Protein AF-A0A821FDD3-F1 (afdb_monomer)

Secondary structure (DSSP, 8-state):
-HHHHHHHHHHTT-HHHHHT--HHHHHHHHHHHHHH---HHHHHHHHHHHEETTEE-HHHHHHHHHHHHT-TTT-TT-STT-HHHHHHHHT-HHHHH-TTSHHHHHHHHHHHHHHHHTTT-HHHHHHHHHHS-HHHHHHHHH-TT--HHHHHHHHHHHIIIIIS-SS--HHHHHSTHHHHHIIIIIHHHHHHS--

Mean predicted aligned error: 4.99 Å

Foldseek 3Di:
DVVLVVLLVVLAQPQVVLLPDDLVNLLVLLVCCVVVHLFLSSLSSLLSSQAHPNDGDLVSLLSNLVNCLVDPRLLPQLDPPSVVVLLVLLVDPCQVPDCGHPNVSNLSVLQSLLSSLAPANVSSLVSVCVRAPLVNLLCQLLDPSNDPSSNVSSVSSCCRNAPPHPDHRVCCVVDCSVVSNVPRHVVVVCVVPPD

Organism: NCBI:txid392032

Radius of gyration: 16.83 Å; Cα contacts (8 Å, |Δi|>4): 241; chains: 1; bounding box: 39×39×48 Å

pLDDT: mean 89.47, std 8.76, range [51.19, 97.62]

InterPro domains:
  IPR000699 RIH domain [PF01365] (5-76)
  IPR015925 Ryanodine/Inositol 1,4,5-trisphosphate receptor [PTHR45816] (3-192)

Solvent-accessible surface area (backbone atoms only — not comparable to full-atom values): 10603 Å² total; per-residue (Å²): 107,71,68,52,54,51,47,32,65,68,32,48,66,28,49,71,61,37,70,66,63,46,69,73,58,54,51,48,54,56,49,46,35,69,76,73,41,72,46,39,66,55,50,52,35,53,42,32,43,25,43,19,78,94,38,70,35,63,72,44,23,52,51,50,52,55,55,48,78,72,31,74,83,74,50,72,64,62,54,94,81,29,61,62,55,53,51,55,42,64,72,32,68,66,36,72,68,37,80,66,19,68,57,42,26,45,36,49,47,41,39,41,55,18,58,32,9,41,91,42,34,57,76,40,26,60,54,45,52,74,60,55,44,69,68,62,50,47,54,51,54,39,36,89,75,51,47,68,68,52,38,51,22,52,50,50,22,45,40,23,52,51,68,57,40,71,65,85,48,62,66,55,75,76,41,70,55,51,57,44,42,42,66,57,26,53,51,56,53,44,73,74,54,72,130

Nearest PDB structures (foldseek):
  7t3q-assembly1_D  TM=9.267E-01  e=2.747E-13  Homo sapiens
  7t3t-assembly1_A  TM=9.280E-01  e=2.621E-13  Homo sapiens
  8tla-assembly1_D  TM=9.445E-01  e=1.363E-12  Homo sapiens
  7t3r-assembly1_D  TM=9.308E-01  e=9.350E-13  Homo sapiens
  7t3u-assembly1_B  TM=9.389E-01  e=6.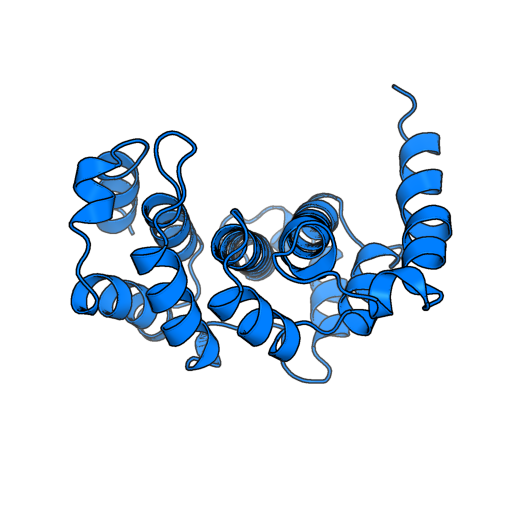190E-11  Homo sapiens

Sequence (195 aa):
EQEVETCCYIFLNNIQLCKTMTEKRIQHFVHLIELHGRKVIYIKFLQTIVKAENQYIKNCQDIIMSELVTSDEVLIFYEKGNLTNLFERMKSDTERTDPNSLLNYHIQLVHLLAMCTEGKNASTEIKCHSLIGLDDLVIIVTHQECIPEVKDAYVTFLNHCYIDTEVEMKEIYNSQHIYALIEQSFCPDIEKNPM

Structure (mmCIF, N/CA/C/O backbone):
data_AF-A0A821FDD3-F1
#
_entry.id   AF-A0A821FDD3-F1
#
loop_
_atom_site.group_PDB
_atom_site.id
_atom_site.type_symbol
_atom_site.label_atom_id
_atom_site.label_alt_id
_atom_site.label_comp_id
_atom_site.label_asym_id
_atom_site.label_entity_id
_atom_site.label_seq_id
_atom_site.pdbx_PDB_ins_code
_atom_site.Cartn_x
_atom_site.Cartn_y
_atom_site.Cartn_z
_atom_site.occupancy
_atom_site.B_iso_or_equiv
_atom_site.auth_seq_id
_atom_site.auth_comp_id
_atom_site.auth_asym_id
_atom_site.auth_atom_id
_atom_site.pdbx_PDB_model_num
ATOM 1 N N . GLU A 1 1 ? -2.505 -15.807 13.234 1.00 72.06 1 GLU A N 1
ATOM 2 C CA . GLU A 1 1 ? -3.052 -15.585 11.873 1.00 72.06 1 GLU A CA 1
ATOM 3 C C . GLU A 1 1 ? -4.561 -15.780 11.835 1.00 72.06 1 GLU A C 1
ATOM 5 O O . GLU A 1 1 ? -5.245 -14.813 11.542 1.00 72.06 1 GLU A O 1
ATOM 10 N N . GLN A 1 2 ? -5.086 -16.943 12.239 1.00 82.44 2 GLN A N 1
ATOM 11 C CA . GLN A 1 2 ? -6.534 -17.221 12.256 1.00 82.44 2 GLN A CA 1
ATOM 12 C C . GLN A 1 2 ? -7.374 -16.198 13.052 1.00 82.44 2 GLN A C 1
ATOM 14 O O . GLN A 1 2 ? -8.472 -15.828 12.639 1.00 82.44 2 GLN A O 1
ATOM 19 N N . GLU A 1 3 ? -6.855 -15.686 14.172 1.00 87.25 3 GLU A N 1
ATOM 20 C CA . GLU A 1 3 ? -7.521 -14.622 14.942 1.00 87.25 3 GLU A CA 1
ATOM 21 C C . GLU A 1 3 ? -7.611 -13.302 14.160 1.00 87.25 3 GLU A C 1
ATOM 23 O O . GLU A 1 3 ? -8.647 -12.645 14.174 1.00 87.25 3 GLU A O 1
ATOM 28 N N . VAL A 1 4 ? -6.555 -12.935 13.427 1.00 89.62 4 VAL A N 1
ATOM 29 C CA . VAL A 1 4 ? -6.519 -11.717 12.598 1.00 89.62 4 VAL A CA 1
ATOM 30 C C . VAL A 1 4 ? -7.465 -11.861 11.413 1.00 89.62 4 VAL A C 1
ATOM 32 O O . VAL A 1 4 ? -8.205 -10.938 11.103 1.00 89.62 4 VAL A O 1
ATOM 35 N N . GLU A 1 5 ? -7.496 -13.038 10.793 1.00 90.50 5 GLU A N 1
ATOM 36 C CA . GLU A 1 5 ? -8.441 -13.359 9.725 1.00 90.50 5 GLU A CA 1
ATOM 37 C C . GLU A 1 5 ? -9.894 -13.263 10.205 1.00 90.50 5 GLU A C 1
ATOM 39 O O . GLU A 1 5 ? -10.734 -12.652 9.547 1.00 90.50 5 GLU A O 1
ATOM 44 N N . THR A 1 6 ? -10.178 -13.765 11.408 1.00 91.88 6 THR A N 1
ATOM 45 C CA . THR A 1 6 ? -11.492 -13.610 12.045 1.00 91.88 6 THR A CA 1
ATOM 46 C C . THR A 1 6 ? -11.824 -12.132 12.267 1.00 91.88 6 THR A C 1
ATOM 48 O O . THR A 1 6 ? -12.933 -11.696 11.960 1.00 91.88 6 THR A O 1
ATOM 51 N N . CYS A 1 7 ? -10.859 -11.335 12.735 1.00 92.19 7 CYS A N 1
ATOM 52 C CA . CYS A 1 7 ? -11.019 -9.889 12.859 1.00 92.19 7 CYS A CA 1
ATOM 53 C C . CYS A 1 7 ? -11.304 -9.222 11.505 1.00 92.19 7 CYS A C 1
ATOM 55 O O . CYS A 1 7 ? -12.204 -8.389 11.443 1.00 92.19 7 CYS A O 1
ATOM 57 N N . CYS A 1 8 ? -10.633 -9.606 10.414 1.00 92.19 8 CYS A N 1
ATOM 58 C CA . CYS A 1 8 ? -10.958 -9.095 9.079 1.00 92.19 8 CYS A CA 1
ATOM 59 C C . CYS A 1 8 ? -12.439 -9.318 8.759 1.00 92.19 8 CYS A C 1
ATOM 61 O O . CYS A 1 8 ? -13.134 -8.364 8.431 1.00 92.19 8 CYS A O 1
ATOM 63 N N . TYR A 1 9 ? -12.958 -10.536 8.935 1.00 92.69 9 TYR A N 1
ATOM 64 C CA . TYR A 1 9 ? -14.369 -10.829 8.659 1.00 92.69 9 TYR A CA 1
ATOM 65 C C . TYR A 1 9 ? -15.350 -10.068 9.557 1.00 92.69 9 TYR A C 1
ATOM 67 O O . TYR A 1 9 ? -16.427 -9.697 9.099 1.00 92.69 9 TYR A O 1
ATOM 75 N N . ILE A 1 10 ? -14.993 -9.821 10.819 1.00 93.94 10 ILE A N 1
ATOM 76 C CA . ILE A 1 10 ? -15.838 -9.078 11.764 1.00 93.94 10 ILE A CA 1
ATOM 77 C C . ILE A 1 10 ? -15.936 -7.590 11.386 1.00 93.94 10 ILE A C 1
ATOM 79 O O . ILE A 1 10 ? -17.002 -6.985 11.527 1.00 93.94 10 ILE A O 1
ATOM 83 N N . PHE A 1 11 ? -14.829 -6.992 10.942 1.00 95.25 11 PHE A N 1
ATOM 84 C CA . PHE A 1 11 ? -14.748 -5.565 10.615 1.00 95.25 11 PHE A CA 1
ATOM 85 C C . PHE A 1 11 ? -15.128 -5.258 9.161 1.00 95.25 11 PHE A C 1
ATOM 87 O O . PHE A 1 11 ? -15.532 -4.134 8.857 1.00 95.25 11 PHE A O 1
ATOM 94 N N . LEU A 1 12 ? -15.036 -6.243 8.265 1.00 93.56 12 LEU A N 1
ATOM 95 C CA . LEU A 1 12 ? -15.334 -6.080 6.847 1.00 93.56 12 LEU A CA 1
ATOM 96 C C . LEU A 1 12 ? -16.746 -5.533 6.638 1.00 93.56 12 LEU A C 1
ATOM 98 O O . LEU A 1 12 ? -17.730 -6.123 7.078 1.00 93.56 12 LEU A O 1
ATOM 102 N N . ASN A 1 13 ? -16.836 -4.408 5.924 1.00 91.62 13 ASN A N 1
ATOM 103 C CA . ASN A 1 13 ? -18.093 -3.711 5.640 1.00 91.62 13 ASN A CA 1
ATOM 104 C C . ASN A 1 13 ? -18.919 -3.364 6.891 1.00 91.62 13 ASN A C 1
ATOM 106 O O . ASN A 1 13 ? -20.141 -3.293 6.813 1.00 91.62 13 ASN A O 1
ATOM 110 N N . ASN A 1 14 ? -18.264 -3.139 8.035 1.00 94.19 14 ASN A N 1
ATOM 111 C CA . ASN A 1 14 ? -18.914 -2.688 9.260 1.00 94.19 14 ASN A CA 1
ATOM 112 C C . ASN A 1 14 ? -18.348 -1.333 9.691 1.00 94.19 14 ASN A C 1
ATOM 114 O O . ASN A 1 14 ? -17.472 -1.239 10.557 1.00 94.19 14 ASN A O 1
ATOM 118 N N . ILE A 1 15 ? -18.865 -0.257 9.093 1.00 93.81 15 ILE A N 1
ATOM 119 C CA . ILE A 1 15 ? -18.322 1.088 9.319 1.00 93.81 15 ILE A CA 1
ATOM 120 C C . ILE A 1 15 ? -18.436 1.533 10.780 1.00 93.81 15 ILE A C 1
ATOM 122 O O . ILE A 1 15 ? -17.562 2.238 11.285 1.00 93.81 15 ILE A O 1
ATOM 126 N N . GLN A 1 16 ? -19.499 1.119 11.474 1.00 94.19 16 GLN A N 1
ATOM 127 C CA . GLN A 1 16 ? -19.715 1.477 12.875 1.00 94.19 16 GLN A CA 1
ATOM 128 C C . GLN A 1 16 ? -18.633 0.864 13.752 1.00 94.19 16 GLN A C 1
ATOM 130 O O . GLN A 1 16 ? -18.046 1.562 14.574 1.00 94.19 16 GLN A O 1
ATOM 135 N N . LEU A 1 17 ? -18.313 -0.412 13.535 1.00 94.44 17 LEU A N 1
ATOM 136 C CA . LEU A 1 17 ? -17.266 -1.080 14.289 1.00 94.44 17 LEU A CA 1
ATOM 137 C C . LEU A 1 17 ? -15.887 -0.493 13.971 1.00 94.44 17 LEU A C 1
ATOM 139 O O . LEU A 1 17 ? -15.146 -0.167 14.900 1.00 94.44 17 LEU A O 1
ATOM 143 N N . CYS A 1 18 ? -15.565 -0.270 12.695 1.00 95.06 18 CYS A N 1
ATOM 144 C CA . CYS A 1 18 ? -14.295 0.345 12.309 1.00 95.06 18 CYS A CA 1
ATOM 145 C C . CYS A 1 18 ? -14.121 1.747 12.926 1.00 95.06 18 CYS A C 1
ATOM 147 O O . CYS A 1 18 ? -13.044 2.070 13.420 1.00 95.06 18 CYS A O 1
ATOM 149 N N . LYS A 1 19 ? -15.190 2.553 13.023 1.00 93.19 19 LYS A N 1
ATOM 150 C CA . LYS A 1 19 ? -15.166 3.864 13.705 1.00 93.19 19 LYS A CA 1
ATOM 151 C C . LYS A 1 19 ? -14.906 3.783 15.214 1.00 93.19 19 LYS A C 1
ATOM 153 O O . LYS A 1 19 ? -14.477 4.774 15.796 1.00 93.19 19 LYS A O 1
ATOM 158 N N . THR A 1 20 ? -15.137 2.633 15.854 1.00 94.62 20 THR A N 1
ATOM 159 C CA . THR A 1 20 ? -14.811 2.421 17.280 1.00 94.62 20 THR A CA 1
ATOM 160 C C . THR A 1 20 ? -13.363 1.989 17.524 1.00 94.62 20 THR A C 1
ATOM 162 O O . THR A 1 20 ? -12.969 1.801 18.679 1.00 94.62 20 THR A O 1
ATOM 165 N N . MET A 1 21 ? -12.557 1.818 16.469 1.00 94.62 21 MET A N 1
ATOM 166 C CA . MET A 1 21 ? -11.148 1.463 16.615 1.00 94.62 21 MET A CA 1
ATOM 167 C C . MET A 1 21 ? -10.388 2.544 17.373 1.00 94.62 21 MET A C 1
ATOM 169 O O . MET A 1 21 ? -10.393 3.720 17.016 1.00 94.62 21 MET A O 1
ATOM 173 N N . THR A 1 22 ? -9.720 2.120 18.442 1.00 94.50 22 THR A N 1
ATOM 174 C CA . THR A 1 22 ? -8.874 2.994 19.246 1.00 94.50 22 THR A CA 1
ATOM 175 C C . THR A 1 22 ? -7.453 2.985 18.709 1.00 94.50 22 THR A C 1
ATOM 177 O O . THR A 1 22 ? -6.975 1.963 18.215 1.00 94.50 22 THR A O 1
ATOM 180 N N . GLU A 1 23 ? -6.752 4.100 18.889 1.00 95.38 23 GLU A N 1
ATOM 181 C CA . GLU A 1 23 ? -5.345 4.256 18.510 1.00 95.38 23 GLU A CA 1
ATOM 182 C C . GLU A 1 23 ? -4.473 3.107 19.026 1.00 95.38 23 GLU A C 1
ATOM 184 O O . GLU A 1 23 ? -3.821 2.429 18.239 1.00 95.38 23 GLU A O 1
ATOM 189 N N . LYS A 1 24 ? -4.591 2.774 20.319 1.00 95.94 24 LYS A N 1
ATOM 190 C CA . LYS A 1 24 ? -3.851 1.665 20.945 1.00 95.94 24 LYS A CA 1
ATOM 191 C C . LYS A 1 24 ? -4.057 0.315 20.256 1.00 95.94 24 LYS A C 1
ATOM 193 O O . LYS A 1 24 ? -3.148 -0.508 20.242 1.00 95.94 24 LYS A O 1
ATOM 198 N N . ARG A 1 25 ? -5.259 0.045 19.732 1.00 94.56 25 ARG A N 1
ATOM 199 C CA . ARG A 1 25 ? -5.534 -1.210 19.015 1.00 94.56 25 ARG A CA 1
ATOM 200 C C . ARG A 1 25 ? -4.878 -1.198 17.644 1.00 94.56 25 ARG A C 1
ATOM 202 O O . ARG A 1 25 ? -4.289 -2.200 17.268 1.00 94.56 25 ARG A O 1
ATOM 209 N N . ILE A 1 26 ? -4.956 -0.080 16.928 1.00 95.44 26 ILE A N 1
ATOM 210 C CA . ILE A 1 26 ? -4.308 0.079 15.622 1.00 95.44 26 ILE A CA 1
ATOM 211 C C . ILE A 1 26 ? -2.787 -0.067 15.766 1.00 95.44 26 ILE A C 1
ATOM 213 O O . ILE A 1 26 ? -2.199 -0.909 15.096 1.00 95.44 26 ILE A O 1
ATOM 217 N N . GLN A 1 27 ? -2.189 0.658 16.715 1.00 94.75 27 GLN A N 1
ATOM 218 C CA . GLN A 1 27 ? -0.782 0.535 17.116 1.00 94.75 27 GLN A CA 1
ATOM 219 C C . GLN A 1 27 ? -0.388 -0.912 17.396 1.00 94.75 27 GLN A C 1
ATOM 221 O O . GLN A 1 27 ? 0.610 -1.404 16.881 1.00 94.75 27 GLN A O 1
ATOM 226 N N . HIS A 1 28 ? -1.208 -1.628 18.171 1.00 93.75 28 HIS A N 1
ATOM 227 C CA . HIS A 1 28 ? -0.955 -3.033 18.456 1.00 93.75 28 HIS A CA 1
ATOM 228 C C . HIS A 1 28 ? -0.890 -3.879 17.178 1.00 93.75 28 HIS A C 1
ATOM 230 O O . HIS A 1 28 ? 0.033 -4.672 17.039 1.00 93.75 28 HIS A O 1
ATOM 236 N N . PHE A 1 29 ? -1.810 -3.696 16.225 1.00 93.75 29 PHE A N 1
ATOM 237 C CA . PHE A 1 29 ? -1.782 -4.443 14.962 1.00 93.75 29 PHE A CA 1
ATOM 238 C C . PHE A 1 29 ? -0.567 -4.120 14.089 1.00 93.75 29 PHE A C 1
ATOM 240 O O . PHE A 1 29 ? -0.050 -5.034 13.451 1.00 93.75 29 PHE A O 1
ATOM 247 N N . VAL A 1 30 ? -0.087 -2.873 14.084 1.00 94.25 30 VAL A N 1
ATOM 248 C CA . VAL A 1 30 ? 1.166 -2.516 13.396 1.00 94.25 30 VAL A CA 1
ATOM 249 C C . VAL A 1 30 ? 2.357 -3.181 14.089 1.00 94.25 30 VAL A C 1
ATOM 251 O O . VAL A 1 30 ? 3.156 -3.841 13.432 1.00 94.25 30 VAL A O 1
ATOM 254 N N . HIS A 1 31 ? 2.418 -3.141 15.421 1.00 92.50 31 HIS A N 1
ATOM 255 C CA . HIS A 1 31 ? 3.478 -3.796 16.190 1.00 92.50 31 HIS A CA 1
ATOM 256 C C . HIS A 1 31 ? 3.506 -5.326 16.010 1.00 92.50 31 HIS A C 1
ATOM 258 O O . HIS A 1 31 ? 4.569 -5.944 16.034 1.00 92.50 31 HIS A O 1
ATOM 264 N N . LEU A 1 32 ? 2.357 -5.971 15.770 1.00 92.75 32 LEU A N 1
ATOM 265 C CA . LEU A 1 32 ? 2.320 -7.402 15.441 1.00 92.75 32 LEU A CA 1
ATOM 266 C C . LEU A 1 32 ? 3.079 -7.726 14.142 1.00 92.75 32 LEU A C 1
ATOM 268 O O . LEU A 1 32 ? 3.590 -8.839 14.026 1.00 92.75 32 LEU A O 1
ATOM 272 N N . ILE A 1 33 ? 3.182 -6.788 13.194 1.00 93.56 33 ILE A N 1
ATOM 273 C CA . ILE A 1 33 ? 3.975 -6.961 11.967 1.00 93.56 33 ILE A CA 1
ATOM 274 C C . ILE A 1 33 ? 5.466 -7.026 12.310 1.00 93.56 33 ILE A C 1
ATOM 276 O O . ILE A 1 33 ? 6.177 -7.893 11.805 1.00 93.56 33 ILE A O 1
ATOM 280 N N . GLU A 1 34 ? 5.927 -6.160 13.212 1.00 89.06 34 GLU A N 1
ATOM 281 C CA . GLU A 1 34 ? 7.316 -6.137 13.682 1.00 89.06 34 GLU A CA 1
ATOM 282 C C . GLU A 1 34 ? 7.659 -7.415 14.462 1.00 89.06 34 GLU A C 1
ATOM 284 O O . GLU A 1 34 ? 8.700 -8.031 14.244 1.00 89.06 34 GLU A O 1
ATOM 289 N N . LEU A 1 35 ? 6.757 -7.854 15.348 1.00 90.56 35 LEU A N 1
ATOM 290 C CA . LEU A 1 35 ? 6.987 -9.008 16.221 1.00 90.56 35 LEU A CA 1
ATOM 291 C C . LEU A 1 35 ? 6.855 -10.361 15.516 1.00 90.56 35 LEU A C 1
ATOM 293 O O . LEU A 1 35 ? 7.575 -11.306 15.842 1.00 90.56 35 LEU A O 1
ATOM 297 N N . HIS A 1 36 ? 5.886 -10.500 14.612 1.00 89.81 36 HIS A N 1
ATOM 298 C CA . HIS A 1 36 ? 5.531 -11.787 14.000 1.00 89.81 36 HIS A CA 1
ATOM 299 C C . HIS A 1 36 ? 5.894 -11.883 12.519 1.00 89.81 36 HIS A C 1
ATOM 301 O O . HIS A 1 36 ? 5.634 -12.916 11.890 1.00 89.81 36 HIS A O 1
ATOM 307 N N . GLY A 1 37 ? 6.523 -10.839 11.986 1.00 87.88 37 GLY A N 1
ATOM 308 C CA . GLY A 1 37 ? 6.980 -10.748 10.613 1.00 87.88 37 GLY A CA 1
ATOM 309 C C . GLY A 1 37 ? 5.941 -10.159 9.661 1.00 87.88 37 GLY A C 1
ATOM 310 O O . GLY A 1 37 ? 4.740 -10.089 9.936 1.00 87.88 37 GLY A O 1
ATOM 311 N N . ARG A 1 38 ? 6.448 -9.781 8.485 1.00 91.00 38 ARG A N 1
ATOM 312 C CA . ARG A 1 38 ? 5.754 -9.110 7.375 1.00 91.00 38 ARG A CA 1
ATOM 313 C C . ARG A 1 38 ? 4.733 -10.020 6.689 1.00 91.00 38 ARG A C 1
ATOM 315 O O . ARG A 1 38 ? 4.918 -10.461 5.559 1.00 91.00 38 ARG A O 1
ATOM 322 N N . LYS A 1 39 ? 3.651 -10.342 7.396 1.00 92.00 39 LYS A N 1
ATOM 323 C CA . LYS A 1 39 ? 2.567 -11.186 6.884 1.00 92.00 39 LYS A CA 1
ATOM 324 C C . LYS A 1 39 ? 1.456 -10.333 6.296 1.00 92.00 39 LYS A C 1
ATOM 326 O O . LYS A 1 39 ? 0.949 -9.414 6.937 1.00 92.00 39 LYS A O 1
ATOM 331 N N . VAL A 1 40 ? 1.015 -10.713 5.101 1.00 94.12 40 VAL A N 1
ATOM 332 C CA . VAL A 1 40 ? -0.032 -10.021 4.332 1.00 94.12 40 VAL A CA 1
ATOM 333 C C . VAL A 1 40 ? -1.344 -9.881 5.112 1.00 94.12 40 VAL A C 1
ATOM 335 O O . VAL A 1 40 ? -2.053 -8.890 4.956 1.00 94.12 40 VAL A O 1
ATOM 338 N N . ILE A 1 41 ? -1.673 -10.838 5.986 1.00 94.50 41 ILE A N 1
ATOM 339 C CA . ILE A 1 41 ? -2.921 -10.808 6.762 1.00 94.50 41 ILE A CA 1
ATOM 340 C C . ILE A 1 41 ? -3.039 -9.579 7.677 1.00 94.50 41 ILE A C 1
ATOM 342 O O . ILE A 1 41 ? -4.140 -9.060 7.851 1.00 94.50 41 ILE A O 1
ATOM 346 N N . TYR A 1 42 ? -1.925 -9.073 8.215 1.00 95.62 42 TYR A N 1
ATOM 347 C CA . TYR A 1 42 ? -1.937 -7.863 9.037 1.00 95.62 42 TYR A CA 1
ATOM 348 C C . TYR A 1 42 ? -2.251 -6.627 8.191 1.00 95.62 42 TYR A C 1
ATOM 350 O O . TYR A 1 42 ? -3.091 -5.820 8.579 1.00 95.62 42 TYR A O 1
ATOM 358 N N . ILE A 1 43 ? -1.662 -6.528 6.996 1.00 96.56 43 ILE A N 1
ATOM 359 C CA . ILE A 1 43 ? -1.950 -5.445 6.047 1.00 96.56 43 ILE A CA 1
ATOM 360 C C . ILE A 1 43 ? -3.416 -5.479 5.610 1.00 96.56 43 ILE A C 1
ATOM 362 O O . ILE A 1 43 ? -4.085 -4.450 5.639 1.00 96.56 43 ILE A O 1
ATOM 366 N N . LYS A 1 44 ? -3.958 -6.665 5.306 1.00 95.88 44 LYS A N 1
ATOM 367 C CA . LYS A 1 44 ? -5.382 -6.840 4.973 1.00 95.88 44 LYS A CA 1
ATOM 368 C C . LYS A 1 44 ? -6.307 -6.372 6.095 1.00 95.88 44 LYS A C 1
ATOM 370 O O . LYS A 1 44 ? -7.334 -5.748 5.827 1.00 95.88 44 LYS A O 1
ATOM 375 N N . PHE A 1 45 ? -5.952 -6.639 7.351 1.00 97.00 45 PHE A N 1
ATOM 376 C CA . PHE A 1 45 ? -6.721 -6.130 8.484 1.00 97.00 45 PHE A CA 1
ATOM 377 C C . PHE A 1 45 ? -6.688 -4.596 8.545 1.00 97.00 45 PHE A C 1
ATOM 379 O O . PHE A 1 45 ? -7.739 -3.971 8.681 1.00 97.00 45 PHE A O 1
ATOM 386 N N . LEU A 1 46 ? -5.513 -3.981 8.372 1.00 97.50 46 LEU A N 1
ATOM 387 C CA . LEU A 1 46 ? -5.377 -2.522 8.335 1.00 97.50 46 LEU A CA 1
ATOM 388 C C . LEU A 1 46 ? -6.196 -1.903 7.187 1.00 97.50 46 LEU A C 1
ATOM 390 O O . LEU A 1 46 ? -6.941 -0.955 7.418 1.00 97.50 46 LEU A O 1
ATOM 394 N N . GLN A 1 47 ? -6.157 -2.485 5.985 1.00 97.25 47 GLN A N 1
ATOM 395 C CA . GLN A 1 47 ? -6.993 -2.061 4.851 1.00 97.25 47 GLN A CA 1
ATOM 396 C C . GLN A 1 47 ? -8.492 -2.129 5.200 1.00 97.25 47 GLN A C 1
ATOM 398 O O . GLN A 1 47 ? -9.244 -1.195 4.916 1.00 97.25 47 GLN A O 1
ATOM 403 N N . THR A 1 48 ? -8.918 -3.198 5.882 1.00 96.50 48 THR A N 1
ATOM 404 C CA . THR A 1 48 ? -10.318 -3.418 6.292 1.00 96.50 48 THR A CA 1
ATOM 405 C C . THR A 1 48 ? -10.835 -2.322 7.229 1.00 96.50 48 THR A C 1
ATOM 407 O O . THR A 1 48 ? -11.992 -1.915 7.133 1.00 96.50 48 THR A O 1
ATOM 410 N N . ILE A 1 49 ? -9.994 -1.824 8.140 1.00 96.94 49 ILE A N 1
ATOM 411 C CA . ILE A 1 49 ? -10.397 -0.776 9.092 1.00 96.94 49 ILE A CA 1
ATOM 412 C C . ILE A 1 49 ? -10.241 0.645 8.535 1.00 96.94 49 ILE A C 1
ATOM 414 O O . ILE A 1 49 ? -10.845 1.572 9.073 1.00 96.94 49 ILE A O 1
ATOM 418 N N . VAL A 1 50 ? -9.477 0.827 7.452 1.00 96.69 50 VAL A N 1
ATOM 419 C CA . VAL A 1 50 ? -9.342 2.116 6.752 1.00 96.69 50 VAL A CA 1
ATOM 420 C C . VAL A 1 50 ? -10.583 2.447 5.925 1.00 96.69 50 VAL A C 1
ATOM 422 O O . VAL A 1 50 ? -11.015 3.603 5.916 1.00 96.69 50 VAL A O 1
ATOM 425 N N . LYS A 1 51 ? -11.171 1.454 5.247 1.00 94.12 51 LYS A N 1
ATOM 426 C CA . LYS A 1 51 ? -12.313 1.637 4.341 1.00 94.12 51 LYS A CA 1
ATOM 427 C C . LYS A 1 51 ? -13.377 0.574 4.598 1.00 94.12 51 LYS A C 1
ATOM 429 O O . LYS A 1 51 ? -13.117 -0.617 4.465 1.00 94.12 51 LYS A O 1
ATOM 434 N N . ALA A 1 52 ? -14.596 1.010 4.900 1.00 94.06 52 ALA A N 1
ATOM 435 C CA . ALA A 1 52 ? -15.751 0.133 5.084 1.00 94.06 52 ALA A CA 1
ATOM 436 C C . ALA A 1 52 ? -16.981 0.746 4.412 1.00 94.06 52 ALA A C 1
ATOM 438 O O . ALA A 1 52 ? -17.172 1.958 4.477 1.00 94.06 52 ALA A O 1
ATOM 439 N N . GLU A 1 53 ? -17.813 -0.074 3.759 1.00 92.19 53 GLU A N 1
ATOM 440 C CA . GLU A 1 53 ? -19.021 0.400 3.056 1.00 92.19 53 GLU A CA 1
ATOM 441 C C . GLU A 1 53 ? -18.719 1.532 2.046 1.00 92.19 53 GLU A C 1
ATOM 443 O O . GLU A 1 53 ? -19.476 2.494 1.919 1.00 92.19 53 GLU A O 1
ATOM 448 N N . ASN A 1 54 ? -17.575 1.440 1.351 1.00 88.31 54 ASN A N 1
ATOM 449 C CA . ASN A 1 54 ? -17.041 2.468 0.443 1.00 88.31 54 ASN A CA 1
ATOM 450 C C . ASN A 1 54 ? -16.792 3.849 1.082 1.00 88.31 54 ASN A C 1
ATOM 452 O O . ASN A 1 54 ? -16.639 4.837 0.369 1.00 88.31 54 ASN A O 1
ATOM 456 N N . GLN A 1 55 ? -16.713 3.926 2.411 1.00 92.31 55 GLN A N 1
ATOM 457 C CA 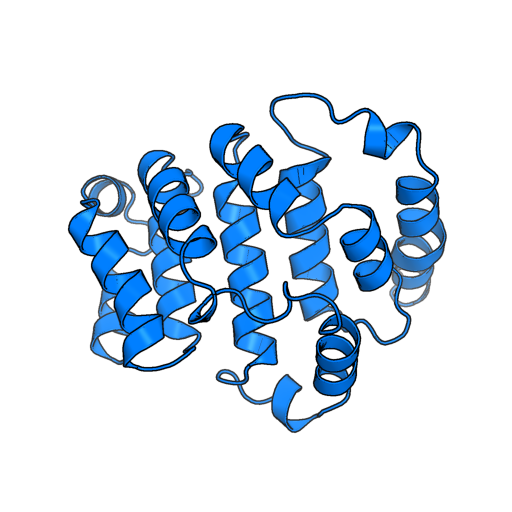. GLN A 1 55 ? -16.374 5.142 3.141 1.00 92.31 55 GLN A CA 1
ATOM 458 C C . GLN A 1 55 ? -15.021 4.995 3.832 1.00 92.31 55 GLN A C 1
ATOM 460 O O . GLN A 1 55 ? -14.757 4.003 4.516 1.00 92.31 55 GLN A O 1
ATOM 465 N N . TYR A 1 56 ? -14.188 6.021 3.688 1.00 92.69 56 TYR A N 1
ATOM 466 C CA . TYR A 1 56 ? -12.910 6.121 4.383 1.00 92.69 56 TYR A CA 1
ATOM 467 C C . TYR A 1 56 ? -13.109 6.594 5.813 1.00 92.69 56 TYR A C 1
ATOM 469 O O . TYR A 1 56 ? -13.938 7.461 6.110 1.00 92.69 56 TYR A O 1
ATOM 477 N N . ILE A 1 57 ? -12.312 6.038 6.714 1.00 95.50 57 ILE A N 1
ATOM 478 C CA . ILE A 1 57 ? -12.336 6.370 8.130 1.00 95.50 57 ILE A CA 1
ATOM 479 C C . ILE A 1 57 ? -11.059 7.146 8.429 1.00 95.50 57 ILE A C 1
ATOM 481 O O . ILE A 1 57 ? -10.040 6.566 8.797 1.00 95.50 57 ILE A O 1
ATOM 485 N N . LYS A 1 58 ? -11.137 8.476 8.281 1.00 95.25 58 LYS A N 1
ATOM 486 C CA . LYS A 1 58 ? -9.992 9.400 8.375 1.00 95.25 58 LYS A CA 1
ATOM 487 C C . LYS A 1 58 ? -9.118 9.181 9.611 1.00 95.25 58 LYS A C 1
ATOM 489 O O . LYS A 1 58 ? -7.904 9.097 9.502 1.00 95.25 58 LYS A O 1
ATOM 494 N N . ASN A 1 59 ? -9.738 8.966 10.772 1.00 95.38 59 ASN A N 1
ATOM 495 C CA . ASN A 1 59 ? -9.007 8.671 12.006 1.00 95.38 59 ASN A CA 1
ATOM 496 C C . ASN A 1 59 ? -8.137 7.401 11.904 1.00 95.38 59 ASN A C 1
ATOM 498 O O . ASN A 1 59 ? -7.018 7.382 12.403 1.00 95.38 59 ASN A O 1
ATOM 502 N N . CYS A 1 60 ? -8.629 6.344 11.247 1.00 97.00 60 CYS A N 1
ATOM 503 C CA . CYS A 1 60 ? -7.834 5.136 11.024 1.00 97.00 60 CYS A CA 1
ATOM 504 C C . CYS A 1 60 ? -6.705 5.396 10.021 1.00 97.00 60 CYS A C 1
ATOM 506 O O . CYS A 1 60 ? -5.584 4.977 10.288 1.00 97.00 60 CYS A O 1
ATOM 508 N N . GLN A 1 61 ? -6.976 6.119 8.924 1.00 97.50 61 GLN A N 1
ATOM 509 C CA . GLN A 1 61 ? -5.952 6.515 7.945 1.00 97.50 61 GLN A CA 1
ATOM 510 C C . GLN A 1 61 ? -4.794 7.263 8.623 1.00 97.50 61 GLN A C 1
ATOM 512 O O . GLN A 1 61 ? -3.636 6.890 8.456 1.00 97.50 61 GLN A O 1
ATOM 517 N N . ASP A 1 62 ? -5.109 8.277 9.434 1.00 96.75 62 ASP A N 1
ATOM 518 C CA . ASP A 1 62 ? -4.115 9.135 10.083 1.00 96.75 62 ASP A CA 1
ATOM 519 C C . ASP A 1 62 ? -3.232 8.360 11.069 1.00 96.75 62 ASP A C 1
ATOM 521 O O . ASP A 1 62 ? -2.007 8.528 11.070 1.00 96.75 62 ASP A O 1
ATOM 525 N N . ILE A 1 63 ? -3.836 7.497 11.894 1.00 96.56 63 ILE A N 1
ATOM 526 C CA . ILE A 1 63 ? -3.109 6.686 12.880 1.00 96.56 63 ILE A CA 1
ATOM 527 C C . ILE A 1 63 ? -2.252 5.645 12.165 1.00 96.56 63 ILE A C 1
ATOM 529 O O . ILE A 1 63 ? -1.055 5.579 12.422 1.00 96.56 63 ILE A O 1
ATOM 533 N N . ILE A 1 64 ? -2.829 4.880 11.231 1.00 96.94 64 ILE A N 1
ATOM 534 C CA . ILE A 1 64 ? -2.092 3.858 10.476 1.00 96.94 64 ILE A CA 1
ATOM 535 C C . ILE A 1 64 ? -0.912 4.500 9.761 1.00 96.94 64 ILE A C 1
ATOM 537 O O . ILE A 1 64 ? 0.213 4.050 9.933 1.00 96.94 64 ILE A O 1
ATOM 541 N N . MET A 1 65 ? -1.136 5.591 9.030 1.00 95.94 65 MET A N 1
ATOM 542 C CA . MET A 1 65 ? -0.060 6.266 8.316 1.00 95.94 65 MET A CA 1
ATOM 543 C C . MET A 1 65 ? 1.046 6.748 9.257 1.00 95.94 65 MET A C 1
ATOM 545 O O . MET A 1 65 ? 2.216 6.670 8.902 1.00 95.94 65 MET A O 1
ATOM 549 N N . SER A 1 66 ? 0.696 7.235 10.452 1.00 94.81 66 SER A N 1
ATOM 550 C CA . SER A 1 66 ? 1.682 7.671 11.451 1.00 94.81 66 SER A CA 1
ATOM 551 C C . SER A 1 66 ? 2.530 6.518 11.979 1.00 94.81 66 SER A C 1
ATOM 553 O O . SER A 1 66 ? 3.735 6.683 12.100 1.00 94.81 66 SER A O 1
ATOM 555 N N . GLU A 1 67 ? 1.925 5.362 12.243 1.00 94.12 67 GLU A N 1
ATOM 556 C CA . GLU A 1 67 ? 2.640 4.180 12.737 1.00 94.12 67 GLU A CA 1
ATOM 557 C C . GLU A 1 67 ? 3.513 3.535 11.649 1.00 94.12 67 GLU A C 1
ATOM 559 O O . GLU A 1 67 ? 4.635 3.108 11.920 1.00 94.12 67 GLU A O 1
ATOM 564 N N . LEU A 1 68 ? 3.033 3.505 10.399 1.00 93.12 68 LEU A N 1
ATOM 565 C CA . LEU A 1 68 ? 3.788 2.951 9.273 1.00 93.12 68 LEU A CA 1
ATOM 566 C C . LEU A 1 68 ? 5.072 3.749 9.008 1.00 93.12 68 LEU A C 1
ATOM 568 O O . LEU A 1 68 ? 6.133 3.149 8.886 1.00 93.12 68 LEU A O 1
ATOM 572 N N . VAL A 1 69 ? 5.006 5.088 8.962 1.00 90.12 69 VAL A N 1
ATOM 573 C CA . VAL A 1 69 ? 6.196 5.930 8.692 1.00 90.12 69 VAL A CA 1
ATOM 574 C C . VAL A 1 69 ? 7.244 5.890 9.795 1.00 90.12 69 VAL A C 1
ATOM 576 O O . VAL A 1 69 ? 8.382 6.279 9.560 1.00 90.12 69 VAL A O 1
ATOM 579 N N . THR A 1 70 ? 6.869 5.463 11.000 1.00 88.00 70 THR A N 1
ATOM 580 C CA . THR A 1 70 ? 7.801 5.327 12.122 1.00 88.00 70 THR A CA 1
ATOM 581 C C . THR A 1 70 ? 8.471 3.959 12.193 1.00 88.00 70 THR A C 1
ATOM 583 O O . THR A 1 70 ? 9.370 3.788 13.013 1.00 88.00 70 THR A O 1
ATOM 586 N N . SER A 1 71 ? 8.047 2.995 11.369 1.00 85.88 71 SER A N 1
ATOM 587 C CA . SER A 1 71 ? 8.533 1.618 11.416 1.00 85.88 71 SER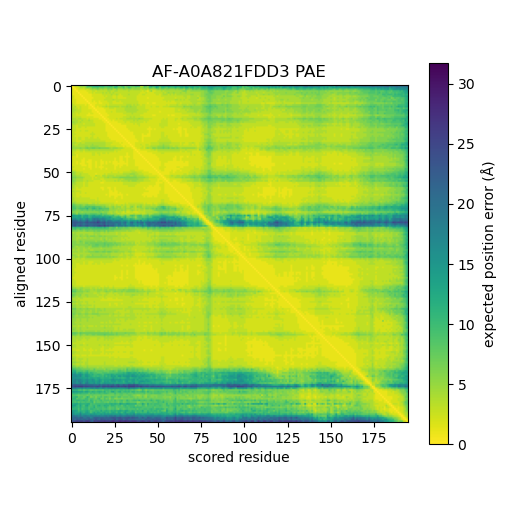 A CA 1
ATOM 588 C C . SER A 1 71 ? 9.227 1.208 10.116 1.00 85.88 71 SER A C 1
ATOM 590 O O . SER A 1 71 ? 8.593 0.788 9.142 1.00 85.88 71 SER A O 1
ATOM 592 N N . ASP A 1 72 ? 10.559 1.257 10.132 1.00 80.81 72 ASP A N 1
ATOM 593 C CA . ASP A 1 72 ? 11.399 0.785 9.021 1.00 80.81 72 ASP A CA 1
ATOM 594 C C . ASP A 1 72 ? 11.176 -0.714 8.733 1.00 80.81 72 ASP A C 1
ATOM 596 O O . ASP A 1 72 ? 11.271 -1.171 7.594 1.00 80.81 72 ASP A O 1
ATOM 600 N N . GLU A 1 73 ? 10.800 -1.493 9.754 1.00 83.31 73 GLU A N 1
ATOM 601 C CA . GLU A 1 73 ? 10.526 -2.927 9.619 1.00 83.31 73 GLU A CA 1
ATOM 602 C C . GLU A 1 73 ? 9.282 -3.235 8.781 1.00 83.31 73 GLU A C 1
ATOM 604 O O . GLU A 1 73 ? 9.166 -4.323 8.205 1.00 83.31 73 GLU A O 1
ATOM 609 N N . VAL A 1 74 ? 8.346 -2.290 8.704 1.00 86.38 74 VAL A N 1
ATOM 610 C CA . VAL A 1 74 ? 7.096 -2.435 7.958 1.00 86.38 74 VAL A CA 1
ATOM 611 C C . VAL A 1 74 ? 7.264 -1.947 6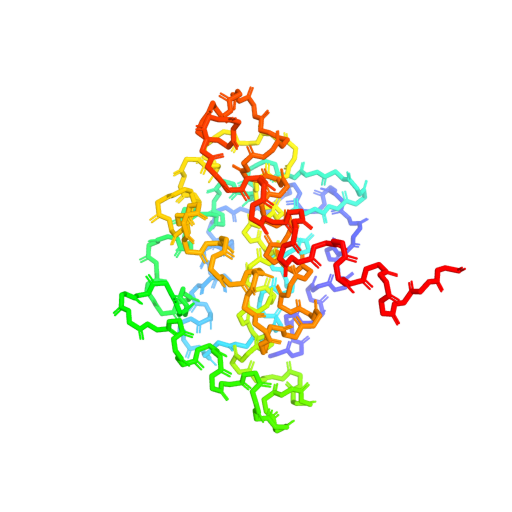.516 1.00 86.38 74 VAL A C 1
ATOM 613 O O . VAL A 1 74 ? 6.721 -2.574 5.604 1.00 86.38 74 VAL A O 1
ATOM 616 N N . LEU A 1 75 ? 8.039 -0.878 6.305 1.00 84.44 75 LEU A N 1
ATOM 617 C CA . LEU A 1 75 ? 8.240 -0.168 5.035 1.00 84.44 75 LEU A CA 1
ATOM 618 C C . LEU A 1 75 ? 9.348 -0.783 4.162 1.00 84.44 75 LEU A C 1
ATOM 620 O O . LEU A 1 75 ? 10.389 -0.185 3.889 1.00 84.44 75 LEU A O 1
ATOM 624 N N . ILE A 1 76 ? 9.098 -1.990 3.657 1.00 71.75 76 ILE A N 1
ATOM 625 C CA . ILE A 1 76 ? 10.039 -2.669 2.757 1.00 71.75 76 ILE A CA 1
ATOM 626 C C . ILE A 1 76 ? 10.155 -1.899 1.428 1.00 71.75 76 ILE A C 1
ATOM 628 O O . ILE A 1 76 ? 9.165 -1.420 0.890 1.00 71.75 76 ILE A O 1
ATOM 632 N N . PHE A 1 77 ? 11.365 -1.838 0.868 1.00 68.75 77 PHE A N 1
ATOM 633 C CA . PHE A 1 77 ? 11.685 -1.273 -0.454 1.00 68.75 77 PHE A CA 1
ATOM 634 C C . PHE A 1 77 ? 11.715 0.257 -0.587 1.00 68.75 77 PHE A C 1
ATOM 636 O O . PHE A 1 77 ? 12.076 0.742 -1.658 1.00 68.75 77 PHE A O 1
ATOM 643 N N . TYR A 1 78 ? 11.465 1.008 0.488 1.00 66.94 78 TYR A N 1
ATOM 644 C CA . TYR A 1 78 ? 11.576 2.477 0.496 1.00 66.94 78 TYR A CA 1
ATOM 645 C C . TYR A 1 78 ? 12.963 3.001 0.915 1.00 66.94 78 TYR A C 1
ATOM 647 O O . TYR A 1 78 ? 13.230 4.200 0.870 1.00 66.94 78 TYR A O 1
ATOM 655 N N . GLU A 1 79 ? 13.891 2.107 1.267 1.00 62.16 79 GLU A N 1
ATOM 656 C CA . GLU A 1 79 ? 15.300 2.453 1.473 1.00 62.16 79 GLU A CA 1
ATOM 657 C C . GLU A 1 79 ? 16.046 2.638 0.136 1.00 62.16 79 GLU A C 1
ATOM 659 O O . GLU A 1 79 ? 15.856 1.887 -0.829 1.00 62.16 79 GLU A O 1
ATOM 664 N N . LYS A 1 80 ? 16.959 3.619 0.075 1.00 51.19 80 LYS A N 1
ATOM 665 C CA . LYS A 1 80 ? 17.750 3.928 -1.130 1.00 51.19 80 LYS A CA 1
ATOM 666 C C . LYS A 1 80 ? 18.534 2.699 -1.619 1.00 51.19 80 LYS A C 1
ATOM 668 O O . LYS A 1 80 ? 19.413 2.205 -0.922 1.00 51.19 80 LYS A O 1
ATOM 673 N N . GLY A 1 81 ? 18.255 2.256 -2.851 1.00 54.97 81 GLY A N 1
ATOM 674 C CA . GLY A 1 81 ? 18.910 1.110 -3.507 1.00 54.97 81 GLY A CA 1
ATOM 675 C C . GLY A 1 81 ? 18.054 -0.159 -3.618 1.00 54.97 81 GLY A C 1
ATOM 676 O O . GLY A 1 81 ? 18.497 -1.142 -4.209 1.00 54.97 81 GLY A O 1
ATOM 677 N N . ASN A 1 82 ? 16.824 -0.143 -3.097 1.00 71.00 82 ASN A N 1
ATOM 678 C CA . ASN A 1 82 ? 15.970 -1.329 -3.005 1.00 71.00 82 ASN A CA 1
ATOM 679 C C . ASN A 1 82 ? 15.010 -1.521 -4.208 1.00 71.00 82 ASN A C 1
ATOM 681 O O . ASN A 1 82 ? 14.412 -2.586 -4.344 1.00 71.00 82 ASN A O 1
ATOM 685 N N . LEU A 1 83 ? 14.915 -0.559 -5.140 1.00 81.25 83 LEU A N 1
ATOM 686 C CA . LEU A 1 83 ? 14.117 -0.722 -6.373 1.00 81.25 83 LEU A CA 1
ATOM 687 C C . LEU A 1 83 ? 14.619 -1.880 -7.245 1.00 81.25 83 LEU A C 1
ATOM 689 O O . LEU A 1 83 ? 13.827 -2.649 -7.782 1.00 81.25 83 LEU A O 1
ATOM 693 N N . THR A 1 84 ? 15.937 -2.074 -7.324 1.00 85.12 84 THR A N 1
ATOM 694 C CA . THR A 1 84 ? 16.522 -3.221 -8.032 1.00 85.12 84 THR A CA 1
ATOM 695 C C . THR A 1 84 ? 16.051 -4.547 -7.434 1.00 85.12 84 THR A C 1
ATOM 697 O O . THR A 1 84 ? 15.707 -5.465 -8.167 1.00 85.12 84 THR A O 1
ATOM 700 N N . ASN A 1 85 ? 15.976 -4.648 -6.104 1.00 87.88 85 ASN A N 1
ATOM 701 C CA . ASN A 1 85 ? 15.488 -5.844 -5.412 1.00 87.88 85 ASN A CA 1
ATOM 702 C C . ASN A 1 85 ? 13.994 -6.077 -5.680 1.00 87.88 85 ASN A C 1
ATOM 704 O O . ASN A 1 85 ? 13.585 -7.216 -5.890 1.00 87.88 85 ASN A O 1
ATOM 708 N N . LEU A 1 86 ? 13.192 -5.008 -5.739 1.00 90.62 86 LEU A N 1
ATOM 709 C CA . LEU A 1 86 ? 11.792 -5.095 -6.148 1.00 90.62 86 LEU A CA 1
ATOM 710 C C . LEU A 1 86 ? 11.672 -5.716 -7.553 1.00 90.62 86 LEU A C 1
ATOM 712 O O . LEU A 1 86 ? 10.933 -6.685 -7.721 1.00 90.62 86 LEU A O 1
ATOM 716 N N . PHE A 1 87 ? 12.443 -5.240 -8.536 1.00 90.88 87 PHE A N 1
ATOM 717 C CA . PHE A 1 87 ? 12.428 -5.809 -9.890 1.00 90.88 87 PHE A CA 1
ATOM 718 C C . PHE A 1 87 ? 12.950 -7.250 -9.950 1.00 90.88 87 PHE A C 1
ATOM 720 O O . PHE A 1 87 ? 12.373 -8.079 -10.649 1.00 90.88 87 PHE A O 1
ATOM 727 N N . GLU A 1 88 ? 14.001 -7.592 -9.202 1.00 90.69 88 GLU A N 1
ATOM 728 C CA . GLU A 1 88 ? 14.488 -8.976 -9.130 1.00 90.69 88 GLU A CA 1
ATOM 729 C C . GLU A 1 88 ? 13.443 -9.921 -8.520 1.00 90.69 88 GLU A C 1
ATOM 731 O O . GLU A 1 88 ? 13.267 -11.046 -8.988 1.00 90.69 88 GLU A O 1
ATOM 736 N N . ARG A 1 89 ? 12.671 -9.457 -7.531 1.00 91.12 89 ARG A N 1
ATOM 737 C CA . ARG A 1 89 ? 11.558 -10.230 -6.962 1.00 91.12 89 ARG A CA 1
ATOM 738 C C . ARG A 1 89 ? 10.415 -10.420 -7.944 1.00 91.12 89 ARG A C 1
ATOM 740 O O . ARG A 1 89 ? 9.847 -11.505 -7.980 1.00 91.12 89 ARG A O 1
ATOM 747 N N . MET A 1 90 ? 10.120 -9.427 -8.782 1.00 92.88 90 MET A N 1
ATOM 748 C CA . MET A 1 90 ? 9.121 -9.572 -9.847 1.00 92.88 90 MET A CA 1
ATOM 749 C C . MET A 1 90 ? 9.489 -10.648 -10.877 1.00 92.88 90 MET A C 1
ATOM 751 O O . MET A 1 90 ? 8.594 -11.201 -11.506 1.00 92.88 90 MET A O 1
ATOM 755 N N . LYS A 1 91 ? 10.774 -10.989 -11.031 1.00 92.50 91 LYS A N 1
ATOM 756 C CA . LYS A 1 91 ? 11.227 -12.080 -11.913 1.00 92.50 91 LYS A CA 1
ATOM 757 C C . LYS A 1 91 ? 11.131 -13.464 -11.266 1.00 92.50 91 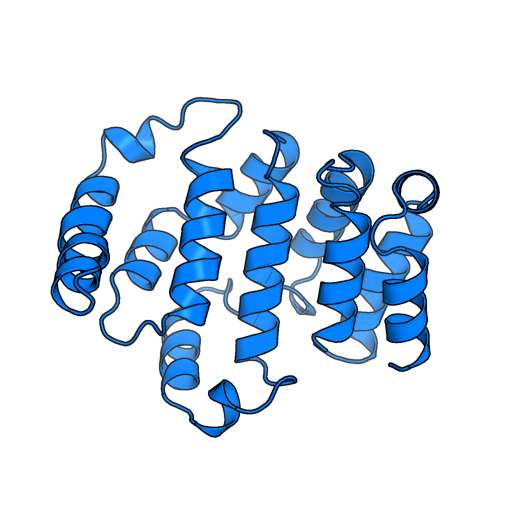LYS A C 1
ATOM 759 O O . LYS A 1 91 ? 11.268 -14.472 -11.953 1.00 92.50 91 LYS A O 1
ATOM 764 N N . SER A 1 92 ? 10.933 -13.532 -9.951 1.00 93.38 92 SER A N 1
ATOM 765 C CA . SER A 1 92 ? 10.906 -14.783 -9.199 1.00 93.38 92 SER A CA 1
ATOM 766 C C . SER A 1 92 ? 9.506 -15.394 -9.194 1.00 93.38 92 SER A C 1
ATOM 768 O O . SER A 1 92 ? 8.592 -14.873 -8.556 1.00 93.38 92 SER A O 1
ATOM 770 N N . ASP A 1 93 ? 9.333 -16.546 -9.844 1.00 91.50 93 ASP A N 1
ATOM 771 C CA . ASP A 1 93 ? 8.042 -17.247 -9.875 1.00 91.50 93 ASP A CA 1
ATOM 772 C C . ASP A 1 93 ? 7.537 -17.625 -8.475 1.00 91.50 93 ASP A C 1
ATOM 774 O O . ASP A 1 93 ? 6.332 -17.591 -8.221 1.00 91.50 93 ASP A O 1
ATOM 778 N N . THR A 1 94 ? 8.437 -17.928 -7.531 1.00 93.75 94 THR A N 1
ATOM 779 C CA . THR A 1 94 ? 8.045 -18.205 -6.141 1.00 93.75 94 THR A CA 1
ATOM 780 C C . THR A 1 94 ? 7.491 -16.963 -5.452 1.00 93.75 94 THR A C 1
ATOM 782 O O . THR A 1 94 ? 6.487 -17.058 -4.757 1.00 93.75 94 THR A O 1
ATOM 785 N N . GLU A 1 95 ? 8.089 -15.788 -5.673 1.00 93.94 95 GLU A N 1
ATOM 786 C CA . GLU A 1 95 ? 7.577 -14.533 -5.100 1.00 93.94 95 GLU A CA 1
ATOM 787 C C . GLU A 1 95 ? 6.228 -14.140 -5.715 1.00 93.94 95 GLU A C 1
ATOM 789 O O . GLU A 1 95 ? 5.376 -13.588 -5.023 1.00 93.94 95 GLU A O 1
ATOM 794 N N . ARG A 1 96 ? 6.008 -14.450 -6.996 1.00 91.56 96 ARG A N 1
ATOM 795 C CA . ARG A 1 96 ? 4.751 -14.156 -7.700 1.00 91.56 96 ARG A CA 1
ATOM 796 C C . ARG A 1 96 ? 3.600 -15.086 -7.320 1.00 91.56 96 ARG A C 1
ATOM 798 O O . ARG A 1 96 ? 2.447 -14.686 -7.421 1.00 91.56 96 ARG A O 1
ATOM 805 N N . THR A 1 97 ? 3.896 -16.328 -6.942 1.00 91.19 97 THR A N 1
ATOM 806 C CA . THR A 1 97 ? 2.871 -17.354 -6.678 1.00 91.19 97 THR A CA 1
ATOM 807 C C . THR A 1 97 ? 2.568 -17.554 -5.199 1.00 91.19 97 THR A C 1
ATOM 809 O O . THR A 1 97 ? 1.455 -17.964 -4.869 1.00 91.19 97 THR A O 1
ATOM 812 N N . ASP A 1 98 ? 3.512 -17.260 -4.302 1.00 93.38 98 ASP A N 1
ATOM 813 C CA . ASP A 1 98 ? 3.286 -17.372 -2.863 1.00 93.38 98 ASP A CA 1
ATOM 814 C C . ASP A 1 98 ? 2.468 -16.171 -2.341 1.00 93.38 98 ASP A C 1
ATOM 816 O O . ASP A 1 98 ? 2.957 -15.037 -2.349 1.00 93.38 98 ASP A O 1
ATOM 820 N N . PRO A 1 99 ? 1.241 -16.384 -1.824 1.00 89.62 99 PRO A N 1
ATOM 821 C CA . PRO A 1 99 ? 0.428 -15.312 -1.252 1.00 89.62 99 PRO A CA 1
ATOM 822 C C . PRO A 1 99 ? 1.041 -14.680 0.006 1.00 89.62 99 PRO A C 1
ATOM 824 O O . PRO A 1 99 ? 0.558 -13.638 0.446 1.00 89.62 99 PRO A O 1
ATOM 827 N N . ASN A 1 100 ? 2.074 -15.278 0.597 1.00 89.31 100 ASN A N 1
ATOM 828 C CA . ASN A 1 100 ? 2.799 -14.744 1.748 1.00 89.31 100 ASN A CA 1
ATOM 829 C C . ASN A 1 100 ? 4.200 -14.225 1.387 1.00 89.31 100 ASN A C 1
ATOM 831 O O . ASN A 1 100 ? 4.989 -13.946 2.292 1.00 89.31 100 ASN A O 1
ATOM 835 N N . SER A 1 101 ? 4.511 -14.076 0.096 1.00 94.00 101 SER A N 1
ATOM 836 C CA . SER A 1 101 ? 5.792 -13.532 -0.346 1.00 94.00 101 SER A CA 1
ATOM 837 C C . SER A 1 101 ? 5.996 -12.084 0.104 1.00 94.00 101 SER A C 1
ATOM 839 O O . SER A 1 101 ? 5.048 -11.336 0.368 1.00 94.00 101 SER A O 1
ATOM 841 N N . LEU A 1 102 ? 7.261 -11.659 0.146 1.00 92.62 102 LEU A N 1
ATOM 842 C CA . LEU A 1 102 ? 7.595 -10.264 0.430 1.00 92.62 102 LEU A CA 1
ATOM 843 C C . LEU A 1 102 ? 7.134 -9.341 -0.701 1.00 92.62 102 LEU A C 1
ATOM 845 O O . LEU A 1 102 ? 6.757 -8.203 -0.430 1.00 92.62 102 LEU A O 1
ATOM 849 N N . LEU A 1 103 ? 7.124 -9.828 -1.948 1.00 94.12 103 LEU A N 1
ATOM 850 C CA . LEU A 1 103 ? 6.540 -9.105 -3.074 1.00 94.12 103 LEU A CA 1
ATOM 851 C C . LEU A 1 103 ? 5.041 -8.853 -2.866 1.00 94.12 103 LEU A C 1
ATOM 853 O O . LEU A 1 103 ? 4.595 -7.717 -3.006 1.00 94.12 103 LEU A O 1
ATOM 857 N N . ASN A 1 104 ? 4.266 -9.872 -2.484 1.00 95.31 104 ASN A N 1
ATOM 858 C CA . ASN A 1 104 ? 2.836 -9.689 -2.242 1.00 95.31 104 ASN A CA 1
ATOM 859 C C . ASN A 1 104 ? 2.585 -8.796 -1.022 1.00 95.31 104 ASN A C 1
ATOM 861 O O . ASN A 1 104 ? 1.712 -7.934 -1.056 1.00 95.31 104 ASN A O 1
ATOM 865 N N . TYR A 1 105 ? 3.378 -8.942 0.040 1.00 95.81 105 TYR A N 1
ATOM 866 C CA . TYR A 1 105 ? 3.335 -8.021 1.174 1.00 95.81 105 TYR A CA 1
ATOM 867 C C . TYR A 1 105 ? 3.547 -6.566 0.737 1.00 95.81 105 TYR A C 1
ATOM 869 O O . TYR A 1 105 ? 2.765 -5.698 1.123 1.00 95.81 105 TYR A O 1
ATOM 877 N N . HIS A 1 106 ? 4.548 -6.311 -0.109 1.00 95.00 106 HIS A N 1
ATOM 878 C CA . HIS A 1 106 ? 4.831 -4.981 -0.647 1.00 95.00 106 HIS A CA 1
ATOM 879 C C . HIS A 1 106 ? 3.667 -4.419 -1.465 1.00 95.00 106 HIS A C 1
ATOM 881 O O . HIS A 1 106 ? 3.232 -3.298 -1.222 1.00 95.00 106 HIS A O 1
ATOM 887 N N . ILE A 1 107 ? 3.104 -5.213 -2.378 1.00 95.88 107 ILE A N 1
ATOM 888 C CA . ILE A 1 107 ? 1.932 -4.822 -3.179 1.00 95.88 107 ILE A CA 1
ATOM 889 C C . ILE A 1 107 ? 0.772 -4.405 -2.264 1.00 95.88 107 ILE A C 1
ATOM 891 O O . ILE A 1 107 ? 0.182 -3.338 -2.432 1.00 95.88 107 ILE A O 1
ATOM 895 N N . GLN A 1 108 ? 0.473 -5.216 -1.247 1.00 97.19 108 GLN A N 1
ATOM 896 C CA . GLN A 1 108 ? -0.609 -4.929 -0.304 1.00 97.19 108 GLN A CA 1
ATOM 897 C C . GLN A 1 108 ? -0.324 -3.687 0.549 1.00 97.19 108 GLN A C 1
ATOM 899 O O . GLN A 1 108 ? -1.246 -2.928 0.857 1.00 97.19 108 GLN A O 1
ATOM 904 N N . LEU A 1 109 ? 0.937 -3.454 0.913 1.00 96.19 109 LEU A N 1
ATOM 905 C CA . LEU A 1 109 ? 1.352 -2.260 1.639 1.00 96.19 109 LEU A CA 1
ATOM 906 C C . LEU A 1 109 ? 1.176 -0.997 0.788 1.00 96.19 109 LEU A C 1
ATOM 908 O O . LEU A 1 109 ? 0.598 -0.031 1.275 1.00 96.19 109 LEU A O 1
ATOM 912 N N . VAL A 1 110 ? 1.579 -1.012 -0.487 1.00 96.56 110 VAL A N 1
ATOM 913 C CA . VAL A 1 110 ? 1.372 0.116 -1.416 1.00 96.56 110 VAL A CA 1
ATOM 914 C C . VAL A 1 110 ? -0.122 0.429 -1.566 1.00 96.56 110 VAL A C 1
ATOM 916 O O . VAL A 1 110 ? -0.514 1.593 -1.486 1.00 96.56 110 VAL A O 1
ATOM 919 N N . HIS A 1 111 ? -0.978 -0.593 -1.693 1.00 97.62 111 HIS A N 1
ATOM 920 C CA . HIS A 1 111 ? -2.431 -0.392 -1.688 1.00 97.62 111 HIS A CA 1
ATOM 921 C C . HIS A 1 111 ? -2.938 0.216 -0.378 1.00 97.62 111 HIS A C 1
ATOM 923 O O . HIS A 1 111 ? -3.776 1.112 -0.417 1.00 97.62 111 HIS A O 1
ATOM 929 N N . LEU A 1 112 ? -2.435 -0.230 0.779 1.00 97.56 112 LEU A N 1
ATOM 930 C CA . LEU A 1 112 ? -2.807 0.356 2.069 1.00 97.56 112 LEU A CA 1
ATOM 931 C C . LEU A 1 112 ? -2.418 1.838 2.138 1.00 97.56 112 LEU A C 1
ATOM 933 O O . LEU A 1 112 ? -3.227 2.653 2.575 1.00 97.56 112 LEU A O 1
ATOM 937 N N . LEU A 1 113 ? -1.218 2.198 1.674 1.00 96.75 113 LEU A N 1
ATOM 938 C CA . LEU A 1 113 ? -0.778 3.592 1.609 1.00 96.75 113 LEU A CA 1
ATOM 939 C C . LEU A 1 113 ? -1.692 4.424 0.699 1.00 96.75 113 LEU A C 1
ATOM 941 O O . LEU A 1 113 ? -2.104 5.513 1.090 1.00 96.75 113 LEU A O 1
ATOM 945 N N . ALA A 1 114 ? -2.081 3.892 -0.464 1.00 96.81 114 ALA A N 1
ATOM 946 C CA . ALA A 1 114 ? -3.034 4.550 -1.356 1.00 96.81 114 ALA A CA 1
ATOM 947 C C . ALA A 1 114 ? -4.411 4.731 -0.692 1.00 96.81 114 ALA A C 1
ATOM 949 O O . ALA A 1 114 ? -4.995 5.809 -0.747 1.00 96.81 114 ALA A O 1
ATOM 950 N N . MET A 1 115 ? -4.909 3.705 0.007 1.00 97.50 115 MET A N 1
ATOM 951 C CA . MET A 1 115 ? -6.159 3.781 0.770 1.00 97.50 115 MET A CA 1
ATOM 952 C C . MET A 1 115 ? -6.091 4.798 1.912 1.00 97.50 115 MET A C 1
ATOM 954 O O . MET A 1 115 ? -7.129 5.325 2.307 1.00 97.50 115 MET A O 1
ATOM 958 N N . CYS A 1 116 ? -4.906 5.075 2.465 1.00 97.19 116 CYS A N 1
ATOM 959 C CA . CYS A 1 116 ? -4.722 6.103 3.487 1.00 97.19 116 CYS A CA 1
ATOM 960 C C . CYS A 1 116 ? -4.866 7.526 2.931 1.00 97.19 116 CYS A C 1
ATOM 962 O O . CYS A 1 116 ? -5.344 8.385 3.668 1.00 97.19 116 CYS A O 1
ATOM 964 N N . THR A 1 117 ? -4.517 7.762 1.660 1.00 95.44 117 THR A N 1
ATOM 965 C CA . THR A 1 117 ? -4.652 9.077 1.003 1.00 95.44 117 THR A CA 1
ATOM 966 C C . THR A 1 117 ? -5.984 9.253 0.276 1.00 95.44 117 THR A C 1
ATOM 968 O O . THR A 1 117 ? -6.453 10.379 0.100 1.00 95.44 117 THR A O 1
ATOM 971 N N . GLU A 1 118 ? -6.622 8.145 -0.110 1.00 94.06 118 GLU A N 1
ATOM 972 C CA . GLU A 1 118 ? -7.917 8.126 -0.785 1.00 94.06 118 GLU A CA 1
ATOM 973 C C . GLU A 1 118 ? -8.979 8.912 0.011 1.00 94.06 118 GLU A C 1
ATOM 975 O O . GLU A 1 118 ?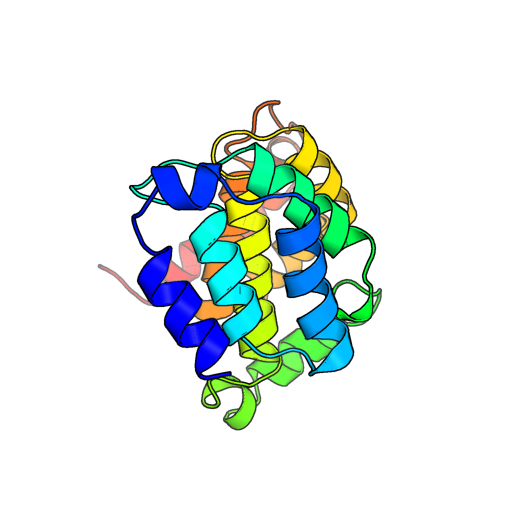 -9.068 8.834 1.241 1.00 94.06 118 GLU A O 1
ATOM 980 N N . GLY A 1 119 ? -9.789 9.705 -0.697 1.00 92.00 119 GLY A N 1
ATOM 981 C CA . GLY A 1 119 ? -10.722 10.646 -0.071 1.00 92.00 119 GLY A CA 1
ATOM 982 C C . GLY A 1 119 ? -10.101 11.994 0.319 1.00 92.00 119 GLY A C 1
ATOM 983 O O . GLY A 1 119 ? -10.712 12.717 1.108 1.00 92.00 119 GLY A O 1
ATOM 984 N N . LYS A 1 120 ? -8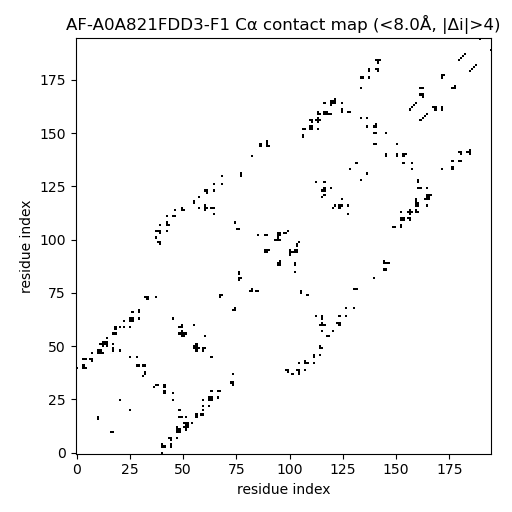.939 12.346 -0.256 1.00 91.56 120 LYS A N 1
ATOM 985 C CA . LYS A 1 120 ? -8.252 13.644 -0.116 1.00 91.56 120 LYS A CA 1
ATOM 986 C C . LYS A 1 120 ? -7.813 13.932 1.312 1.00 91.56 120 LYS A C 1
ATOM 988 O O . LYS A 1 120 ? -8.214 14.920 1.929 1.00 91.56 120 LYS A O 1
ATOM 993 N N . ASN A 1 121 ? -7.029 13.021 1.880 1.00 93.12 121 ASN A N 1
ATOM 994 C CA . ASN A 1 121 ? -6.474 13.203 3.213 1.00 93.12 121 ASN A CA 1
ATOM 995 C C . ASN A 1 121 ? -5.073 13.834 3.149 1.00 93.12 121 ASN A C 1
ATOM 997 O O . ASN A 1 121 ? -4.064 13.129 3.253 1.00 93.12 121 ASN A O 1
ATOM 1001 N N . ALA A 1 122 ? -5.005 15.169 3.066 1.00 93.06 122 ALA A N 1
ATOM 1002 C CA . ALA A 1 122 ? -3.745 15.909 2.922 1.00 93.06 122 ALA A CA 1
ATOM 1003 C C . ALA A 1 122 ? -2.661 15.549 3.955 1.00 93.06 122 ALA A C 1
ATOM 1005 O O . ALA A 1 122 ? -1.475 15.547 3.629 1.00 93.06 122 ALA A O 1
ATOM 1006 N N . SER A 1 123 ? -3.032 15.213 5.200 1.00 93.44 123 SER A N 1
ATOM 1007 C CA . SER A 1 123 ? -2.039 14.834 6.220 1.00 93.44 123 SER A CA 1
ATOM 1008 C C . SER A 1 123 ? -1.283 13.563 5.836 1.00 93.44 123 SER A C 1
ATOM 1010 O O . SER A 1 123 ? -0.073 13.466 6.046 1.00 93.44 123 SER A O 1
ATOM 1012 N N . THR A 1 124 ? -1.995 12.595 5.264 1.00 95.12 124 THR A N 1
ATOM 1013 C CA . THR A 1 124 ? -1.408 11.339 4.796 1.00 95.12 124 THR A CA 1
ATOM 1014 C C . THR A 1 124 ? -0.709 11.501 3.450 1.00 95.12 124 THR A C 1
ATOM 1016 O O . THR A 1 124 ? 0.369 10.939 3.290 1.00 95.12 124 THR A O 1
ATOM 1019 N N . GLU A 1 125 ? -1.238 12.330 2.538 1.00 94.62 125 GLU A N 1
ATOM 1020 C CA . GLU A 1 125 ? -0.605 12.655 1.247 1.00 94.62 125 GLU A CA 1
ATOM 1021 C C . GLU A 1 125 ? 0.823 13.186 1.458 1.00 94.62 125 GLU A C 1
ATOM 1023 O O . GLU A 1 125 ? 1.774 12.640 0.903 1.00 94.62 125 GLU A O 1
ATOM 1028 N N . ILE A 1 126 ? 1.002 14.162 2.360 1.00 92.44 126 ILE A N 1
ATOM 1029 C CA . ILE A 1 126 ? 2.318 14.752 2.681 1.00 92.44 126 ILE A CA 1
ATOM 1030 C C . ILE A 1 126 ? 3.308 13.694 3.194 1.00 92.44 126 ILE A C 1
ATOM 1032 O O . ILE A 1 126 ? 4.488 13.694 2.829 1.00 92.44 126 ILE A O 1
ATOM 1036 N N . LYS A 1 127 ? 2.843 12.782 4.056 1.00 92.94 127 LYS A N 1
ATOM 1037 C CA . LYS A 1 127 ? 3.676 11.692 4.581 1.00 92.94 127 LYS A CA 1
ATOM 1038 C C . LYS A 1 127 ? 4.055 10.712 3.470 1.00 92.94 127 LYS A C 1
ATOM 1040 O O . LYS A 1 127 ? 5.214 10.323 3.379 1.00 92.94 127 LYS A O 1
ATOM 1045 N N . CYS A 1 128 ? 3.108 10.363 2.604 1.00 92.69 128 CYS A N 1
ATOM 1046 C CA . CYS A 1 128 ? 3.319 9.473 1.467 1.00 92.69 128 CYS A CA 1
ATOM 1047 C C . CYS A 1 128 ? 4.317 10.051 0.454 1.00 92.69 128 CYS A C 1
ATOM 1049 O O . CYS A 1 128 ? 5.172 9.310 -0.026 1.00 92.69 128 CYS A O 1
ATOM 1051 N N . HIS A 1 129 ? 4.297 11.365 0.202 1.00 90.62 129 HIS A N 1
ATOM 1052 C CA . HIS A 1 129 ? 5.289 12.029 -0.661 1.00 90.62 129 HIS A CA 1
ATOM 1053 C C . HIS A 1 129 ? 6.719 11.912 -0.136 1.00 90.62 129 HIS A C 1
ATOM 1055 O O . HIS A 1 129 ? 7.665 11.936 -0.918 1.00 90.62 129 HIS A O 1
ATOM 1061 N N . SER A 1 130 ? 6.886 11.785 1.183 1.00 88.25 130 SER A N 1
ATOM 1062 C CA . SER A 1 130 ? 8.199 11.577 1.802 1.00 88.25 130 SER A CA 1
ATOM 1063 C C . SER A 1 130 ? 8.681 10.126 1.687 1.00 88.25 130 SER A C 1
ATOM 1065 O O . SER A 1 130 ? 9.880 9.883 1.797 1.00 88.25 130 SER A O 1
ATOM 1067 N N . LEU A 1 131 ? 7.763 9.172 1.480 1.00 88.25 131 LEU A N 1
ATOM 1068 C CA . LEU A 1 131 ? 8.071 7.747 1.329 1.00 88.25 131 LEU A CA 1
ATOM 1069 C C . LEU A 1 131 ? 8.360 7.357 -0.121 1.00 88.25 131 LEU A C 1
ATOM 1071 O O . LEU A 1 131 ? 9.308 6.622 -0.384 1.00 88.25 131 LEU A O 1
ATOM 1075 N N . ILE A 1 132 ? 7.517 7.808 -1.053 1.00 88.88 132 ILE A N 1
ATOM 1076 C CA . ILE A 1 132 ? 7.589 7.445 -2.470 1.00 88.88 132 ILE A CA 1
ATOM 1077 C C . ILE A 1 132 ? 7.589 8.729 -3.275 1.00 88.88 132 ILE A C 1
ATOM 1079 O O . ILE A 1 132 ? 6.539 9.336 -3.454 1.00 88.88 132 ILE A O 1
ATOM 1083 N N . GLY A 1 133 ? 8.759 9.136 -3.761 1.00 89.06 133 GLY A N 1
ATOM 1084 C CA . GLY A 1 133 ? 8.861 10.282 -4.656 1.00 89.06 133 GLY A CA 1
ATOM 1085 C C . GLY A 1 133 ? 8.216 9.996 -6.013 1.00 89.06 133 GLY A C 1
ATOM 1086 O O . GLY A 1 133 ? 8.174 8.851 -6.468 1.00 89.06 133 GLY A O 1
ATOM 1087 N N . LEU A 1 134 ? 7.755 11.053 -6.689 1.00 89.50 134 LEU A N 1
ATOM 1088 C CA . LEU A 1 134 ? 7.149 10.941 -8.018 1.00 89.50 134 LEU A CA 1
ATOM 1089 C C . LEU A 1 134 ? 8.112 10.307 -9.039 1.00 89.50 134 LEU A C 1
ATOM 1091 O O . LEU A 1 134 ? 7.686 9.465 -9.826 1.00 89.50 134 LEU A O 1
ATOM 1095 N N . ASP A 1 135 ? 9.400 10.653 -8.983 1.00 88.81 135 ASP A N 1
ATOM 1096 C CA . ASP A 1 135 ? 10.436 10.107 -9.868 1.00 88.81 135 ASP A CA 1
ATOM 1097 C C . ASP A 1 135 ? 10.548 8.576 -9.736 1.00 88.81 135 ASP A C 1
ATOM 1099 O O . ASP A 1 135 ? 10.500 7.860 -10.737 1.00 88.81 135 ASP A O 1
ATOM 1103 N N . ASP A 1 136 ? 10.630 8.061 -8.503 1.00 89.38 136 ASP A N 1
ATOM 1104 C CA . ASP A 1 136 ? 10.696 6.618 -8.229 1.00 89.38 136 ASP A CA 1
ATOM 1105 C C . ASP A 1 136 ? 9.419 5.907 -8.695 1.00 89.38 136 ASP A C 1
ATOM 1107 O O . ASP A 1 136 ? 9.472 4.821 -9.273 1.00 89.38 136 ASP A O 1
ATOM 1111 N N . LEU A 1 137 ? 8.264 6.541 -8.489 1.00 90.88 137 LEU A N 1
ATOM 1112 C CA . LEU A 1 137 ? 6.966 6.033 -8.921 1.00 90.88 137 LEU A CA 1
ATOM 1113 C C . LEU A 1 137 ? 6.926 5.870 -10.449 1.00 90.88 137 LEU A C 1
ATOM 1115 O O . LEU A 1 137 ? 6.563 4.804 -10.952 1.00 90.88 137 LEU A O 1
ATOM 1119 N N . VAL A 1 138 ? 7.359 6.892 -11.193 1.00 91.06 138 VAL A N 1
ATOM 1120 C CA . VAL A 1 138 ? 7.439 6.832 -12.658 1.00 91.06 138 VAL A CA 1
ATOM 1121 C C . VAL A 1 138 ? 8.413 5.749 -13.101 1.00 91.06 138 VAL A C 1
ATOM 1123 O O . VAL A 1 138 ? 8.037 4.948 -13.951 1.00 91.06 138 VAL A O 1
ATOM 1126 N N . ILE A 1 139 ? 9.600 5.658 -12.490 1.00 91.25 139 ILE A N 1
ATOM 1127 C CA . ILE A 1 139 ? 10.581 4.603 -12.791 1.00 91.25 139 ILE A CA 1
ATOM 1128 C C . ILE A 1 139 ? 9.953 3.215 -12.643 1.00 91.25 139 ILE A C 1
ATOM 1130 O O . ILE A 1 139 ? 10.137 2.374 -13.517 1.00 91.25 139 ILE A O 1
ATOM 1134 N N . ILE A 1 140 ? 9.205 2.960 -11.567 1.00 92.38 140 ILE A N 1
ATOM 1135 C CA . ILE A 1 140 ? 8.579 1.654 -11.316 1.00 92.38 140 ILE A CA 1
ATOM 1136 C C . ILE A 1 140 ? 7.477 1.364 -12.336 1.00 92.38 140 ILE A C 1
ATOM 1138 O O . ILE A 1 140 ? 7.428 0.265 -12.887 1.00 92.38 140 ILE A O 1
ATOM 1142 N N . VAL A 1 141 ? 6.596 2.330 -12.604 1.00 92.69 141 VAL A N 1
ATOM 1143 C CA . VAL A 1 141 ? 5.426 2.135 -13.478 1.00 92.69 141 VAL A CA 1
ATOM 1144 C C . VAL A 1 141 ? 5.816 2.011 -14.952 1.00 92.69 141 VAL A C 1
ATOM 1146 O O . VAL A 1 141 ? 5.148 1.286 -15.695 1.00 92.69 141 VAL A O 1
ATOM 1149 N N . THR A 1 142 ? 6.881 2.682 -15.395 1.00 92.19 142 THR A N 1
ATOM 1150 C CA . THR A 1 142 ? 7.375 2.595 -16.781 1.00 92.19 142 THR A CA 1
ATOM 1151 C C . THR A 1 142 ? 8.410 1.488 -16.988 1.00 92.19 142 THR A C 1
ATOM 1153 O O . THR A 1 142 ? 8.801 1.219 -18.126 1.00 92.19 142 THR A O 1
ATOM 1156 N N . HIS A 1 143 ? 8.847 0.804 -15.925 1.00 92.00 143 HIS A N 1
ATOM 1157 C CA . HIS A 1 143 ? 9.812 -0.283 -16.048 1.00 92.00 143 HIS A CA 1
ATOM 1158 C C . HIS A 1 143 ? 9.239 -1.454 -16.861 1.00 92.00 143 HIS A C 1
ATOM 1160 O O . HIS A 1 143 ? 8.138 -1.937 -16.597 1.00 92.00 143 HIS A O 1
ATOM 1166 N N . GLN A 1 144 ? 10.018 -1.968 -17.818 1.00 88.31 144 GLN A N 1
ATOM 1167 C CA . GLN A 1 144 ? 9.572 -3.026 -18.738 1.00 88.31 144 GLN A CA 1
ATOM 1168 C C . GLN A 1 144 ? 9.223 -4.343 -18.031 1.00 88.31 144 GLN A C 1
ATOM 1170 O O . GLN A 1 144 ? 8.308 -5.044 -18.450 1.00 88.31 144 GLN A O 1
ATOM 1175 N N . GLU A 1 145 ? 9.926 -4.648 -16.942 1.00 88.62 145 GLU A N 1
ATOM 1176 C CA . GLU A 1 145 ? 9.704 -5.850 -16.124 1.00 88.62 145 GLU A CA 1
ATOM 1177 C C . GLU A 1 145 ? 8.638 -5.645 -15.028 1.00 88.62 145 GLU A C 1
ATOM 1179 O O . GLU A 1 145 ? 8.471 -6.508 -14.169 1.00 88.62 145 GLU A O 1
ATOM 1184 N N . CYS A 1 146 ? 7.953 -4.494 -14.995 1.00 92.50 146 CYS A N 1
ATOM 1185 C CA . CYS A 1 146 ? 6.926 -4.229 -13.990 1.00 92.50 146 CYS A CA 1
ATOM 1186 C C . CYS A 1 146 ? 5.691 -5.100 -14.246 1.00 92.50 146 CYS A C 1
ATOM 1188 O O . CYS A 1 146 ? 5.010 -4.950 -15.264 1.00 92.50 146 CYS A O 1
ATOM 1190 N N . ILE A 1 147 ? 5.405 -6.016 -13.319 1.00 93.62 147 ILE A N 1
ATOM 1191 C CA . ILE A 1 147 ? 4.248 -6.909 -13.421 1.00 93.62 147 ILE A CA 1
ATOM 1192 C C . ILE A 1 147 ? 2.934 -6.147 -13.170 1.00 93.62 147 ILE A C 1
ATOM 1194 O O . ILE A 1 147 ? 2.939 -5.153 -12.433 1.00 93.62 147 ILE A O 1
ATOM 1198 N N . PRO A 1 148 ? 1.801 -6.606 -13.734 1.00 93.06 148 PRO A N 1
ATOM 1199 C CA . PRO A 1 148 ? 0.515 -5.918 -13.616 1.00 93.06 148 PRO A CA 1
ATOM 1200 C C . PRO A 1 148 ? 0.084 -5.629 -12.176 1.00 93.06 148 PRO A C 1
ATOM 1202 O O . PRO A 1 148 ? -0.429 -4.552 -11.907 1.00 93.06 148 PRO A O 1
ATOM 1205 N N . GLU A 1 149 ? 0.331 -6.546 -11.242 1.00 95.12 149 GLU A N 1
ATOM 1206 C CA . GLU A 1 149 ? -0.081 -6.422 -9.841 1.00 95.12 149 GLU A CA 1
ATOM 1207 C C . GLU A 1 149 ? 0.672 -5.300 -9.116 1.00 95.12 149 GLU A C 1
ATOM 1209 O O . GLU A 1 149 ? 0.090 -4.555 -8.331 1.00 95.12 149 GLU A O 1
ATOM 1214 N N . VAL A 1 150 ? 1.969 -5.138 -9.402 1.00 95.19 150 VAL A N 1
ATOM 1215 C CA . VAL A 1 150 ? 2.746 -4.013 -8.864 1.00 95.19 150 VAL A CA 1
ATOM 1216 C C . VAL A 1 150 ? 2.325 -2.722 -9.554 1.00 95.19 150 VAL A C 1
ATOM 1218 O O . VAL A 1 150 ? 2.128 -1.707 -8.889 1.00 95.19 150 VAL A O 1
ATOM 1221 N N . LYS A 1 151 ? 2.146 -2.754 -10.878 1.00 95.06 151 LYS A N 1
ATOM 1222 C CA . LYS A 1 151 ? 1.721 -1.583 -11.646 1.00 95.06 151 LYS A CA 1
ATOM 1223 C C . LYS A 1 151 ? 0.374 -1.047 -11.151 1.00 95.06 151 LYS A C 1
ATOM 1225 O O . LYS A 1 151 ? 0.266 0.152 -10.926 1.00 95.06 151 LYS A O 1
ATOM 1230 N N . ASP A 1 152 ? -0.604 -1.916 -10.908 1.00 95.81 152 ASP A N 1
ATOM 1231 C CA . ASP A 1 152 ? -1.919 -1.557 -10.365 1.00 95.81 152 ASP A CA 1
ATOM 1232 C C . ASP A 1 152 ? -1.813 -0.861 -9.001 1.00 95.81 152 ASP A C 1
ATOM 1234 O O . ASP A 1 152 ? -2.361 0.229 -8.812 1.00 95.81 152 ASP A O 1
ATOM 1238 N N . ALA A 1 153 ? -1.026 -1.419 -8.076 1.00 96.69 153 ALA A N 1
ATOM 1239 C CA . ALA A 1 153 ? -0.813 -0.824 -6.759 1.00 96.69 153 ALA A CA 1
ATOM 1240 C C . ALA A 1 153 ? -0.175 0.570 -6.844 1.00 96.69 153 ALA A C 1
ATOM 1242 O O . ALA A 1 153 ? -0.659 1.519 -6.222 1.00 96.69 153 ALA A O 1
ATOM 1243 N N . TYR A 1 154 ? 0.881 0.717 -7.647 1.00 95.94 154 TYR A N 1
ATOM 1244 C CA . TYR A 1 154 ? 1.587 1.988 -7.799 1.00 95.94 154 TYR A CA 1
ATOM 1245 C C . TYR A 1 154 ? 0.780 3.030 -8.578 1.00 95.94 154 TYR A C 1
ATOM 1247 O O . TYR A 1 154 ? 0.817 4.203 -8.222 1.00 95.94 154 TYR A O 1
ATOM 1255 N N . VAL A 1 155 ? 0.007 2.636 -9.593 1.00 95.38 155 VAL A N 1
ATOM 1256 C CA . VAL A 1 155 ? -0.899 3.547 -10.314 1.00 95.38 155 VAL A CA 1
ATOM 1257 C C . VAL A 1 155 ? -2.053 3.988 -9.416 1.00 95.38 155 VAL A C 1
ATOM 1259 O O . VAL A 1 155 ? -2.404 5.166 -9.412 1.00 95.38 155 VAL A O 1
ATOM 1262 N N . THR A 1 156 ? -2.597 3.086 -8.597 1.00 96.38 156 THR A N 1
ATOM 1263 C CA . THR A 1 156 ? -3.608 3.430 -7.584 1.00 96.38 156 THR A CA 1
ATOM 1264 C C . THR A 1 156 ? -3.049 4.436 -6.578 1.00 96.38 156 THR A C 1
ATOM 1266 O O . THR A 1 156 ? -3.694 5.441 -6.272 1.00 96.38 156 THR A O 1
ATOM 1269 N N . PHE A 1 157 ? -1.817 4.219 -6.111 1.00 96.12 157 PHE A N 1
ATOM 1270 C CA . PHE A 1 157 ? -1.115 5.162 -5.244 1.00 96.12 157 PHE A CA 1
ATOM 1271 C C . PHE A 1 157 ? -0.864 6.509 -5.935 1.00 96.12 157 PHE A C 1
ATOM 1273 O O . PHE A 1 157 ? -1.184 7.546 -5.365 1.00 96.12 157 PHE A O 1
ATOM 1280 N N . LEU A 1 158 ? -0.366 6.520 -7.177 1.00 94.50 158 LEU A N 1
ATOM 1281 C CA . LEU A 1 158 ? -0.179 7.737 -7.974 1.00 94.50 158 LEU A CA 1
ATOM 1282 C C . LEU A 1 158 ? -1.484 8.530 -8.083 1.00 94.50 158 LEU A C 1
ATOM 1284 O O . LEU A 1 158 ? -1.494 9.743 -7.876 1.00 94.50 158 LEU A O 1
ATOM 1288 N N . ASN A 1 159 ? -2.583 7.837 -8.382 1.00 93.69 159 ASN A N 1
ATOM 1289 C CA . ASN A 1 159 ? -3.887 8.455 -8.524 1.00 93.69 159 ASN A CA 1
ATOM 1290 C C . ASN A 1 159 ? -4.301 9.162 -7.230 1.00 93.69 159 ASN A C 1
ATOM 1292 O O . ASN A 1 159 ? -4.567 10.357 -7.247 1.00 93.69 159 ASN A O 1
ATOM 1296 N N . HIS A 1 160 ? -4.290 8.460 -6.099 1.00 94.56 160 HIS A N 1
ATOM 1297 C CA . HIS A 1 160 ? -4.793 9.011 -4.838 1.00 94.56 160 HIS A CA 1
ATOM 1298 C C . HIS A 1 160 ? -3.799 9.889 -4.080 1.00 94.56 160 HIS A C 1
ATOM 1300 O O . HIS A 1 160 ? -4.205 10.597 -3.164 1.00 94.56 160 HIS A O 1
ATOM 1306 N N . CYS A 1 161 ? -2.509 9.825 -4.400 1.00 93.62 161 CYS A N 1
ATOM 1307 C CA . CYS A 1 161 ? -1.477 10.575 -3.692 1.00 93.62 161 CYS A CA 1
ATOM 1308 C C . CYS A 1 161 ? -0.933 11.759 -4.501 1.00 93.62 161 CYS A C 1
ATOM 1310 O O . CYS A 1 161 ? -0.357 12.661 -3.902 1.00 93.62 161 CYS A O 1
ATOM 1312 N N . TYR A 1 162 ? -1.093 11.793 -5.830 1.00 91.25 162 TYR A N 1
ATOM 1313 C CA . TYR A 1 162 ? -0.552 12.874 -6.668 1.00 91.25 162 TYR A CA 1
ATOM 1314 C C . TYR A 1 162 ? -1.537 13.484 -7.675 1.00 91.25 162 TYR A C 1
ATOM 1316 O O . TYR A 1 162 ? -1.331 14.631 -8.068 1.00 91.25 162 TYR A O 1
ATOM 1324 N N . ILE A 1 163 ? -2.571 12.756 -8.114 1.00 90.50 163 ILE A N 1
ATOM 1325 C CA . ILE A 1 163 ? -3.518 13.240 -9.139 1.00 90.50 163 ILE A CA 1
ATOM 1326 C C . ILE A 1 163 ? -4.807 13.769 -8.498 1.00 90.50 163 ILE A C 1
ATOM 1328 O O . ILE A 1 163 ? -5.172 14.925 -8.705 1.00 90.50 163 ILE A O 1
ATOM 1332 N N . ASP A 1 164 ? -5.496 12.934 -7.720 1.00 90.94 164 ASP A N 1
ATOM 1333 C CA . ASP A 1 164 ? -6.757 13.248 -7.042 1.00 90.94 164 ASP A CA 1
ATOM 1334 C C . ASP A 1 164 ? -6.528 13.651 -5.579 1.00 90.94 164 ASP A C 1
ATOM 1336 O O . ASP A 1 164 ? -7.077 13.068 -4.645 1.00 90.94 164 ASP A O 1
ATOM 1340 N N . THR A 1 165 ? -5.685 14.658 -5.384 1.00 90.56 165 THR A N 1
ATOM 1341 C CA . THR A 1 165 ? -5.304 15.175 -4.065 1.00 90.56 165 THR A CA 1
ATOM 1342 C C . THR A 1 165 ? -6.177 16.350 -3.625 1.00 90.56 165 THR A C 1
ATOM 1344 O O . THR A 1 165 ? -6.970 16.908 -4.400 1.00 90.56 165 THR A O 1
ATOM 1347 N N . GLU A 1 166 ? -6.052 16.739 -2.352 1.00 85.88 166 GLU A N 1
ATOM 1348 C CA . GLU A 1 166 ? -6.686 17.957 -1.823 1.00 85.88 166 GLU A CA 1
ATOM 1349 C C . GLU A 1 166 ? -6.084 19.225 -2.449 1.00 85.88 166 GLU A C 1
ATOM 1351 O O . GLU A 1 166 ? -6.807 20.148 -2.830 1.00 85.88 166 GLU A O 1
ATOM 1356 N N . VAL A 1 167 ? -4.756 19.251 -2.586 1.00 83.31 167 VAL A N 1
ATOM 1357 C CA . VAL A 1 167 ? -4.003 20.357 -3.186 1.00 83.31 167 VAL A CA 1
ATOM 1358 C C . VAL A 1 167 ? -3.456 19.927 -4.538 1.00 83.31 167 VAL A C 1
ATOM 1360 O O . VAL A 1 167 ? -2.821 18.883 -4.650 1.00 83.31 167 VAL A O 1
ATOM 1363 N N . GLU A 1 168 ? -3.672 20.751 -5.563 1.00 79.69 168 GLU A N 1
ATOM 1364 C CA . GLU A 1 168 ? -3.184 20.483 -6.916 1.00 79.69 168 GLU A CA 1
ATOM 1365 C C . GLU A 1 168 ? -1.648 20.390 -6.956 1.00 79.69 168 GLU A C 1
ATOM 1367 O O . GLU A 1 168 ? -0.929 21.362 -6.695 1.00 79.69 168 GLU A O 1
ATOM 1372 N N . MET A 1 169 ? -1.140 19.219 -7.340 1.00 79.38 169 MET A N 1
ATOM 1373 C CA . MET A 1 169 ? 0.293 18.945 -7.425 1.00 79.38 169 MET A CA 1
ATOM 1374 C C . MET A 1 169 ? 0.848 19.400 -8.775 1.00 79.38 169 MET A C 1
ATOM 1376 O O . MET A 1 169 ? 0.938 18.628 -9.721 1.00 79.38 169 MET A O 1
ATOM 1380 N N . LYS A 1 170 ? 1.272 20.663 -8.886 1.00 76.75 170 LYS A N 1
ATOM 1381 C CA . LYS A 1 170 ? 1.808 21.221 -10.150 1.00 76.75 170 LYS A CA 1
ATOM 1382 C C . LYS A 1 170 ? 2.996 20.449 -10.729 1.00 76.75 170 LYS A C 1
ATOM 1384 O O . LYS A 1 170 ? 3.229 20.504 -11.935 1.00 76.75 170 LYS A O 1
ATOM 1389 N N . GLU A 1 171 ? 3.745 19.748 -9.883 1.00 76.25 171 GLU A N 1
ATOM 1390 C CA . GLU A 1 171 ? 4.882 18.929 -10.297 1.00 76.25 171 GLU A CA 1
ATOM 1391 C C . GLU A 1 171 ? 4.477 17.833 -11.281 1.00 76.25 171 GLU A C 1
ATOM 1393 O O . GLU A 1 171 ? 5.234 17.581 -12.213 1.00 76.25 171 GLU A O 1
ATOM 1398 N N . ILE A 1 172 ? 3.275 17.254 -11.173 1.00 74.44 172 ILE A N 1
ATOM 1399 C CA . ILE A 1 172 ? 2.825 16.207 -12.102 1.00 74.44 172 ILE A CA 1
ATOM 1400 C C . ILE A 1 172 ? 2.573 16.762 -13.513 1.00 74.44 172 ILE A C 1
ATOM 1402 O O . ILE A 1 172 ? 2.860 16.090 -14.497 1.00 74.44 172 ILE A O 1
ATOM 1406 N N . TYR A 1 173 ? 2.128 18.019 -13.619 1.00 69.88 173 TYR A N 1
ATOM 1407 C CA . TYR A 1 173 ? 1.769 18.667 -14.887 1.00 69.88 173 TYR A CA 1
ATOM 1408 C C . TYR A 1 173 ? 2.931 19.399 -15.567 1.00 69.88 173 TYR A C 1
ATOM 1410 O O . TYR A 1 173 ? 2.936 19.545 -16.787 1.00 69.88 173 TYR A O 1
ATOM 1418 N N . ASN A 1 174 ? 3.914 19.868 -14.796 1.00 61.69 174 ASN A N 1
ATOM 1419 C CA . ASN A 1 174 ? 5.063 20.615 -15.323 1.00 61.69 174 ASN A CA 1
ATOM 1420 C C . ASN A 1 174 ? 6.276 19.733 -15.647 1.00 61.69 174 ASN A C 1
ATOM 1422 O O . ASN A 1 174 ? 7.249 20.211 -16.231 1.00 61.69 174 ASN A O 1
ATOM 1426 N N . SER A 1 175 ? 6.247 18.466 -15.247 1.00 62.84 175 SER A N 1
ATOM 1427 C CA . SER A 1 175 ? 7.336 17.517 -15.451 1.00 62.84 175 SER A CA 1
ATOM 1428 C C . SER A 1 175 ? 7.059 16.581 -16.628 1.00 62.84 175 SER A C 1
ATOM 1430 O O . SER A 1 175 ? 5.921 16.387 -17.051 1.00 62.84 175 SER A O 1
ATOM 1432 N N . GLN A 1 176 ? 8.111 15.935 -17.140 1.00 79.00 176 GLN A N 1
ATOM 1433 C CA . GLN A 1 176 ? 7.982 14.870 -18.141 1.00 79.00 176 GLN A CA 1
ATOM 1434 C C . GLN A 1 176 ? 7.294 13.602 -17.590 1.00 79.00 176 GLN A C 1
ATOM 1436 O O . GLN A 1 176 ? 7.125 12.643 -18.336 1.00 79.00 176 GLN A O 1
ATOM 1441 N N . HIS A 1 177 ? 6.868 13.581 -16.320 1.00 85.44 177 HIS A N 1
ATOM 1442 C CA . HIS A 1 177 ? 6.309 12.408 -15.647 1.00 85.44 177 HIS A CA 1
ATOM 1443 C C . HIS A 1 177 ? 5.002 11.914 -16.272 1.00 85.44 177 HIS A C 1
ATOM 1445 O O . HIS A 1 177 ? 4.921 10.740 -16.621 1.00 85.44 177 HIS A O 1
ATOM 1451 N N . ILE A 1 178 ? 4.002 12.784 -16.482 1.00 83.50 178 ILE A N 1
ATOM 1452 C CA . ILE A 1 178 ? 2.741 12.378 -17.139 1.00 83.50 178 ILE A CA 1
ATOM 1453 C C . ILE A 1 178 ? 3.018 11.818 -18.531 1.00 83.50 178 ILE A C 1
ATOM 1455 O O . ILE A 1 178 ? 2.467 10.789 -18.911 1.00 83.50 178 ILE A O 1
ATOM 1459 N N . TYR A 1 179 ? 3.891 12.483 -19.284 1.00 83.94 179 TYR A N 1
ATOM 1460 C CA . TYR A 1 179 ? 4.237 12.055 -20.632 1.00 83.94 179 TYR A CA 1
ATOM 1461 C C . TYR A 1 179 ? 4.937 10.691 -20.628 1.00 83.94 179 TYR A C 1
ATOM 1463 O O . TYR A 1 179 ? 4.547 9.806 -21.383 1.00 83.94 179 TYR A O 1
ATOM 1471 N N . ALA A 1 180 ? 5.895 10.480 -19.720 1.00 86.06 180 ALA A N 1
ATOM 1472 C CA . ALA A 1 180 ? 6.558 9.194 -19.538 1.00 86.06 180 ALA A CA 1
ATOM 1473 C C . ALA A 1 180 ? 5.562 8.085 -19.163 1.00 86.06 180 ALA A C 1
ATOM 1475 O O . ALA A 1 180 ? 5.603 7.011 -19.751 1.00 86.06 180 ALA A O 1
ATOM 1476 N N . LEU A 1 181 ? 4.624 8.346 -18.248 1.00 86.44 181 LEU A N 1
ATOM 1477 C CA . LEU A 1 181 ? 3.590 7.378 -17.868 1.00 86.44 181 LEU A CA 1
ATOM 1478 C C . LEU A 1 181 ? 2.689 7.001 -19.049 1.00 86.44 181 LEU A C 1
ATOM 1480 O O . LEU A 1 181 ? 2.440 5.817 -19.279 1.00 86.44 181 LEU A O 1
ATOM 1484 N N . ILE A 1 182 ? 2.232 7.994 -19.816 1.00 83.69 182 ILE A N 1
ATOM 1485 C CA . ILE A 1 182 ? 1.370 7.774 -20.980 1.00 83.69 182 ILE A CA 1
ATOM 1486 C C . ILE A 1 182 ? 2.119 6.987 -22.058 1.00 83.69 182 ILE A C 1
ATOM 1488 O O . ILE A 1 182 ? 1.649 5.933 -22.477 1.00 83.69 182 ILE A O 1
ATOM 1492 N N . GLU A 1 183 ? 3.284 7.464 -22.495 1.00 85.94 183 GLU A N 1
ATOM 1493 C CA . GLU A 1 183 ? 3.981 6.880 -23.643 1.00 85.94 183 GLU A CA 1
ATOM 1494 C C . GLU A 1 183 ? 4.698 5.572 -23.329 1.00 85.94 183 GLU A C 1
ATOM 1496 O O . GLU A 1 183 ? 4.744 4.680 -24.173 1.00 85.94 183 GLU A O 1
ATOM 1501 N N . GLN A 1 184 ? 5.280 5.450 -22.135 1.00 84.69 184 GLN A N 1
ATOM 1502 C CA . GLN A 1 184 ? 6.137 4.313 -21.794 1.00 84.6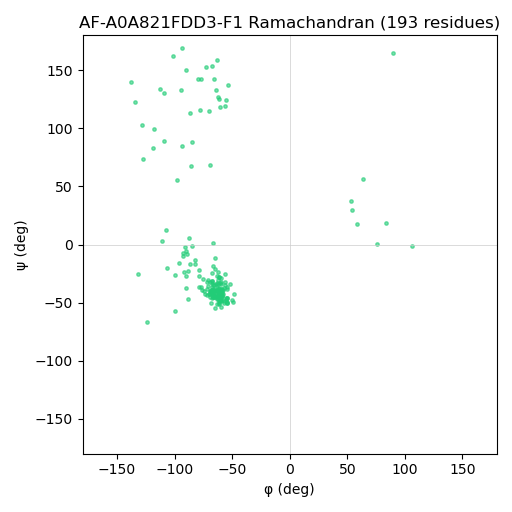9 184 GLN A CA 1
ATOM 1503 C C . GLN A 1 184 ? 5.387 3.215 -21.035 1.00 84.69 184 GLN A C 1
ATOM 1505 O O . GLN A 1 184 ? 5.897 2.100 -20.953 1.00 84.69 184 GLN A O 1
ATOM 1510 N N . SER A 1 185 ? 4.196 3.499 -20.492 1.00 85.44 185 SER A N 1
ATOM 1511 C CA . SER A 1 185 ? 3.395 2.511 -19.757 1.00 85.44 185 SER A CA 1
ATOM 1512 C C . SER A 1 185 ? 1.989 2.348 -20.337 1.00 85.44 185 SER A C 1
ATOM 1514 O O . SER A 1 185 ? 1.685 1.304 -20.912 1.00 85.44 185 SER A O 1
ATOM 1516 N N . PHE A 1 186 ? 1.136 3.374 -20.260 1.00 86.06 186 PHE A N 1
ATOM 1517 C CA . PHE A 1 186 ? -0.299 3.210 -20.522 1.00 86.06 186 PHE A CA 1
ATOM 1518 C C . PHE A 1 186 ? -0.635 2.917 -21.990 1.00 86.06 186 PHE A C 1
ATOM 1520 O O . PHE A 1 186 ? -1.418 2.008 -22.260 1.00 86.06 186 PHE A O 1
ATOM 1527 N N . CYS A 1 187 ? -0.043 3.636 -22.949 1.00 84.62 187 CYS A N 1
ATOM 1528 C CA . CYS A 1 187 ? -0.264 3.379 -24.376 1.00 84.62 187 CYS A CA 1
ATOM 1529 C C . CYS A 1 187 ? 0.194 1.964 -24.792 1.00 84.62 187 CYS A C 1
ATOM 1531 O O . CYS A 1 187 ? -0.629 1.229 -25.342 1.00 84.62 187 CYS A O 1
ATOM 1533 N N . PRO A 1 188 ? 1.435 1.528 -24.481 1.00 82.38 188 PRO A N 1
ATOM 1534 C CA . PRO A 1 188 ? 1.876 0.162 -24.766 1.00 82.38 188 PRO A CA 1
ATOM 1535 C C . PRO A 1 188 ? 1.000 -0.930 -24.140 1.00 82.38 188 PRO A C 1
ATOM 1537 O O . PRO A 1 188 ? 0.799 -1.978 -24.754 1.00 82.38 188 PRO A O 1
ATOM 1540 N N . ASP A 1 189 ? 0.489 -0.717 -22.924 1.00 83.44 189 ASP A N 1
ATOM 1541 C CA . ASP A 1 189 ? -0.367 -1.695 -22.243 1.00 83.44 189 ASP A CA 1
ATOM 1542 C C . ASP A 1 189 ? -1.732 -1.841 -22.940 1.00 83.44 189 ASP A C 1
ATOM 1544 O O . ASP A 1 189 ? -2.210 -2.964 -23.122 1.00 83.44 189 ASP A O 1
ATOM 1548 N N . ILE A 1 190 ? -2.326 -0.731 -23.400 1.00 83.25 190 ILE A N 1
ATOM 1549 C CA . ILE A 1 190 ? -3.581 -0.732 -24.174 1.00 83.25 190 ILE A CA 1
ATOM 1550 C C . ILE A 1 190 ? -3.397 -1.442 -25.522 1.00 83.25 190 ILE A C 1
ATOM 1552 O O . ILE A 1 190 ? -4.263 -2.205 -25.943 1.00 83.25 190 ILE A O 1
ATOM 1556 N N . GLU A 1 191 ? -2.267 -1.234 -26.200 1.00 80.25 191 GLU A N 1
ATOM 1557 C CA . GLU A 1 191 ? -1.981 -1.888 -27.485 1.00 80.25 191 GLU A CA 1
ATOM 1558 C C . GLU A 1 191 ? -1.786 -3.407 -27.354 1.00 80.25 191 GLU A C 1
ATOM 1560 O O . GLU A 1 191 ? -2.121 -4.156 -28.274 1.00 80.25 191 GLU A O 1
ATOM 1565 N N . LYS A 1 192 ? -1.266 -3.879 -26.213 1.00 75.25 192 LYS A N 1
ATOM 1566 C CA . LYS A 1 192 ? -1.068 -5.312 -25.931 1.00 75.25 192 LYS A CA 1
ATOM 1567 C C . LYS A 1 192 ? -2.353 -6.031 -25.514 1.00 75.25 192 LYS A C 1
ATOM 1569 O O . LYS A 1 192 ? -2.451 -7.236 -25.735 1.00 75.25 192 LYS A O 1
ATOM 1574 N N . ASN A 1 193 ? -3.314 -5.316 -24.930 1.00 66.25 193 ASN A N 1
ATOM 1575 C CA . ASN A 1 193 ? -4.634 -5.821 -24.543 1.00 66.25 193 ASN A CA 1
ATOM 1576 C C . ASN A 1 193 ? -5.738 -4.916 -25.124 1.00 66.25 193 ASN A C 1
ATOM 1578 O O . ASN A 1 193 ? -6.360 -4.151 -24.381 1.00 66.25 193 ASN A O 1
ATOM 1582 N N . PRO A 1 194 ? -5.995 -4.980 -26.445 1.00 57.72 194 PRO A N 1
ATOM 1583 C CA . PRO A 1 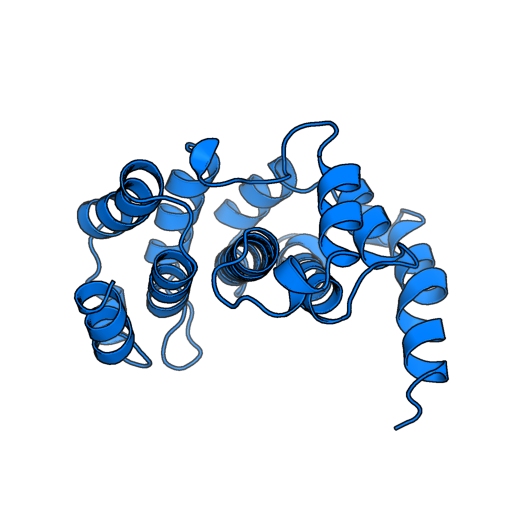194 ? -7.129 -4.278 -27.027 1.00 57.72 194 PRO A CA 1
ATOM 1584 C C . PRO A 1 194 ? -8.423 -4.835 -26.419 1.00 57.72 194 PRO A C 1
ATOM 1586 O O . PRO A 1 194 ? -8.615 -6.053 -26.396 1.00 57.72 194 PRO A O 1
ATOM 1589 N N . MET A 1 195 ? -9.266 -3.942 -25.886 1.00 55.19 195 MET A N 1
ATOM 1590 C CA . MET A 1 195 ? -10.576 -4.295 -25.320 1.00 55.19 195 MET A CA 1
ATOM 1591 C C . MET A 1 195 ? -11.491 -5.002 -26.322 1.00 55.19 195 MET A C 1
ATOM 1593 O O . MET A 1 195 ? -11.469 -4.623 -27.516 1.00 55.19 195 MET A O 1
#